Protein AF-A0A838I783-F1 (afdb_monomer_lite)

Foldseek 3Di:
DDFLCLVPFDQADDDDPVNVLQVQVVVQVLCCLQPVDGDPDDDPVSVVLVVVVVVVCVVVVDDSCVVAPPVFWAAFKKWKAQLPPRATFPGIDTDDDPVVSVVVVVPTDPRIDMDTFGIWGDDPNAIETEAEAADDDDDALVVDLRSLQVQLNCQQHVVDKHKYFYWYDAYVVGDDHIDGDPRNIDIDHNVSSNVSSNVVSVVVVLSVVQVVCVVVVHQGRGDDDPVLLVRSNVVVHPVNPDPPNVPPPD

pLDDT: mean 83.32, std 11.59, range [38.0, 96.5]

Radius of gyration: 19.68 Å; chains: 1; bounding box: 47×38×55 Å

Secondary structure (DSSP, 8-state):
---GGGGTS---SPPPHHHHHHHHHHHHHHHHHHHSPPPTT--HHHHHHHHHHHHHHHHTT--HHHHS-TTTEEEEEEEEEETTT-PEEEEEE-S--HHHHHHHHHTS-TTEEEEEEEEEEEETTEEEEEEEE-S---S-GGG-HHHHHHHHHHHHHHTS-EEEEEEEPPPSSP-S--B--TTSEEEE-HHHHHHHHHHHHHHHHHHHHHHHHHHTTPPP----SGGGGG-TTGGG-TT-TT--------

Sequence (250 aa):
MACPAAGHLPRLAKVSERAQDAAAWGTMMHAWSETGELPKGLSKRTMEAFLKRMTALEKAGLTREMLWPPADGEHEVVVALGLVDGQPDLGELVGGTLEERDAWKALQPATSVVGTIDYRGWLFDLRWIDDLKTGRDDSPPLDRPQMKFYASYHALKENAPVRTSITHWPRSPADGLPQRTRGLWGTWTAIEALEFLHEMEKARRRLVRSRERSAEGHEPDARPGEHCTYCPSQMRCPEIVGGQAYDVSE

Structure (mmCIF, N/CA/C/O backbone):
data_AF-A0A838I783-F1
#
_entry.id   AF-A0A838I783-F1
#
loop_
_atom_site.group_PDB
_atom_site.id
_atom_site.type_symbol
_atom_site.label_atom_id
_atom_site.label_alt_id
_atom_site.label_comp_id
_atom_site.label_asym_id
_atom_site.label_entity_id
_atom_site.label_seq_id
_atom_site.pdbx_PDB_ins_code
_atom_site.Cartn_x
_atom_site.Cartn_y
_atom_site.Cartn_z
_atom_site.occupancy
_atom_site.B_iso_or_equiv
_atom_site.auth_seq_id
_atom_site.auth_comp_id
_atom_site.auth_asym_id
_atom_site.auth_atom_id
_atom_site.pdbx_PDB_model_num
ATOM 1 N N . MET A 1 1 ? -3.077 -7.611 13.905 1.00 59.06 1 MET A N 1
ATOM 2 C CA . MET A 1 1 ? -4.297 -6.767 13.803 1.00 59.06 1 MET A CA 1
ATOM 3 C C . MET A 1 1 ? -4.029 -5.442 14.514 1.00 59.06 1 MET A C 1
ATOM 5 O O . MET A 1 1 ? -3.439 -5.479 15.585 1.00 59.06 1 MET A O 1
ATOM 9 N N . ALA A 1 2 ? -4.385 -4.298 13.919 1.00 70.44 2 ALA A N 1
ATOM 10 C CA . ALA A 1 2 ? -4.109 -2.976 14.498 1.00 70.44 2 ALA A CA 1
ATOM 11 C C . ALA A 1 2 ? -4.951 -2.702 15.762 1.00 70.44 2 ALA A C 1
ATOM 13 O O . ALA A 1 2 ? -6.111 -3.110 15.832 1.00 70.44 2 ALA A O 1
ATOM 14 N N . CYS A 1 3 ? -4.379 -2.005 16.749 1.00 84.38 3 CYS A N 1
ATOM 15 C CA . CYS A 1 3 ? -5.079 -1.584 17.966 1.00 84.38 3 CYS A CA 1
ATOM 16 C C . CYS A 1 3 ? -6.125 -0.485 17.670 1.00 84.38 3 CYS A C 1
ATOM 18 O O . CYS A 1 3 ? -5.762 0.548 17.098 1.00 84.38 3 CYS A O 1
ATOM 20 N N . PRO A 1 4 ? -7.404 -0.652 18.076 1.00 85.44 4 PRO A N 1
ATOM 21 C CA . PRO A 1 4 ? -8.455 0.350 17.860 1.00 85.44 4 PRO A CA 1
ATOM 22 C C . PRO A 1 4 ? -8.138 1.730 18.459 1.00 85.44 4 PRO A C 1
ATOM 24 O O . PRO A 1 4 ? -8.442 2.757 17.843 1.00 85.44 4 PRO A O 1
ATOM 27 N N . ALA A 1 5 ? -7.476 1.769 19.623 1.00 86.31 5 ALA A N 1
ATOM 28 C CA . ALA A 1 5 ? -7.073 3.013 20.281 1.00 86.31 5 ALA A CA 1
ATOM 29 C C . ALA A 1 5 ? -6.138 3.888 19.427 1.00 86.31 5 ALA A C 1
ATOM 31 O O . ALA A 1 5 ? -6.257 5.115 19.425 1.00 86.31 5 ALA A O 1
ATOM 32 N N . ALA A 1 6 ? -5.264 3.280 18.618 1.00 82.25 6 ALA A N 1
ATOM 33 C CA . ALA A 1 6 ? -4.319 4.014 17.770 1.00 82.25 6 ALA A CA 1
ATOM 34 C C . ALA A 1 6 ? -5.008 4.902 16.712 1.00 82.25 6 ALA A C 1
ATOM 36 O O . ALA A 1 6 ? -4.409 5.847 16.197 1.00 82.25 6 ALA A O 1
ATOM 37 N N . GLY A 1 7 ? -6.273 4.620 16.382 1.00 80.31 7 GLY A N 1
ATOM 38 C CA . GLY A 1 7 ? -7.040 5.382 15.398 1.00 80.31 7 GLY A CA 1
ATOM 39 C C . GLY A 1 7 ? -7.701 6.660 15.924 1.00 80.31 7 GLY A C 1
ATOM 40 O O . GLY A 1 7 ? -8.367 7.333 15.135 1.00 80.31 7 GLY A O 1
ATOM 41 N N . HIS A 1 8 ? -7.584 6.976 17.217 1.00 83.12 8 HIS A N 1
ATOM 42 C CA . HIS A 1 8 ? -8.165 8.193 17.808 1.00 83.12 8 HIS A CA 1
ATOM 43 C C . HIS A 1 8 ? -7.365 8.792 18.971 1.00 83.12 8 HIS A C 1
ATOM 45 O O . HIS A 1 8 ? -7.589 9.949 19.319 1.00 83.12 8 HIS A O 1
ATOM 51 N N . LEU A 1 9 ? -6.408 8.061 19.549 1.00 86.25 9 LEU A N 1
ATOM 52 C CA . LEU A 1 9 ? -5.490 8.643 20.523 1.00 86.25 9 LEU A CA 1
ATOM 53 C C . LEU A 1 9 ? -4.569 9.693 19.872 1.00 86.25 9 LEU A C 1
ATOM 55 O O . LEU A 1 9 ? -4.038 9.441 18.782 1.00 86.25 9 LEU A O 1
ATOM 59 N N . PRO A 1 10 ? -4.288 10.822 20.553 1.00 85.94 10 PRO A N 1
ATOM 60 C CA . PRO A 1 10 ? -3.357 11.832 20.062 1.00 85.94 10 PRO A CA 1
ATOM 61 C C . PRO A 1 10 ? -1.989 11.243 19.704 1.00 85.94 10 PRO A C 1
ATOM 63 O O . PRO A 1 10 ? -1.394 10.493 20.480 1.00 85.94 10 PRO A O 1
ATOM 66 N N . ARG A 1 11 ? -1.477 11.620 18.531 1.00 86.50 11 ARG A N 1
ATOM 67 C CA . ARG A 1 11 ? -0.151 11.230 18.039 1.00 86.50 11 ARG A CA 1
ATOM 68 C C . ARG A 1 11 ? 0.871 12.249 18.524 1.00 86.50 11 ARG A C 1
ATOM 70 O O . ARG A 1 11 ? 0.945 13.345 17.978 1.00 86.50 11 ARG A O 1
ATOM 77 N N . LEU A 1 12 ? 1.606 11.912 19.579 1.00 81.88 12 LEU A N 1
ATOM 78 C CA . LEU A 1 12 ? 2.527 12.846 20.238 1.00 81.88 12 LEU A CA 1
ATOM 79 C C . LEU A 1 12 ? 4.001 12.517 19.986 1.00 81.88 12 LEU A C 1
ATOM 81 O O . LEU A 1 12 ? 4.856 13.375 20.204 1.00 81.88 12 LEU A O 1
ATOM 85 N N . ALA A 1 13 ? 4.319 11.296 19.546 1.00 79.81 13 ALA A N 1
ATOM 86 C CA . ALA A 1 13 ? 5.691 10.928 19.222 1.00 79.81 13 ALA A CA 1
ATOM 87 C C . ALA A 1 13 ? 6.199 11.752 18.030 1.00 79.81 13 ALA A C 1
ATOM 89 O O . ALA A 1 13 ? 5.548 11.822 16.985 1.00 79.81 13 ALA A O 1
ATOM 90 N N . LYS A 1 14 ? 7.376 12.369 18.184 1.00 79.88 14 LYS A N 1
ATOM 91 C CA . LYS A 1 14 ? 8.066 13.008 17.062 1.00 79.88 14 LYS A CA 1
ATOM 92 C C . LYS A 1 14 ? 8.575 11.929 16.112 1.00 79.88 14 LYS A C 1
ATOM 94 O O . LYS A 1 14 ? 9.145 10.933 16.548 1.00 79.88 14 LYS A O 1
ATOM 99 N N . VAL A 1 15 ? 8.399 12.156 14.816 1.00 79.50 15 VAL A N 1
ATOM 100 C CA . VAL A 1 15 ? 9.004 11.317 13.778 1.00 79.50 15 VAL A CA 1
ATOM 101 C C . VAL A 1 15 ? 10.516 11.554 13.798 1.00 79.50 15 VAL A C 1
ATOM 103 O O . VAL A 1 15 ? 10.949 12.707 13.796 1.00 79.50 15 VAL A O 1
ATOM 106 N N . SER A 1 16 ? 11.315 10.485 13.851 1.00 81.69 16 SER A N 1
ATOM 107 C CA . SER A 1 16 ? 12.778 10.590 13.812 1.00 81.69 16 SER A CA 1
ATOM 108 C C . SER A 1 16 ? 13.267 11.065 12.439 1.00 81.69 16 SER A C 1
ATOM 110 O O . SER A 1 16 ? 12.610 10.824 11.426 1.00 81.69 16 SER A O 1
ATOM 112 N N . GLU A 1 17 ? 14.444 11.695 12.384 1.00 79.56 17 GLU A N 1
ATOM 113 C CA . GLU A 1 17 ? 15.079 12.115 11.120 1.00 79.56 17 GLU A CA 1
ATOM 114 C C . GLU A 1 17 ? 15.240 10.924 10.162 1.00 79.56 17 GLU A C 1
ATOM 116 O O . GLU A 1 17 ? 14.871 11.004 8.996 1.00 79.56 17 GLU A O 1
ATOM 121 N N . ARG A 1 18 ? 15.651 9.760 10.683 1.00 77.88 18 ARG A N 1
ATOM 122 C CA . ARG A 1 18 ? 15.741 8.513 9.910 1.00 77.88 18 ARG A CA 1
ATOM 123 C C . ARG A 1 18 ? 14.411 8.113 9.264 1.00 77.88 18 ARG A C 1
ATOM 125 O O . ARG A 1 18 ? 14.402 7.652 8.125 1.00 77.88 18 ARG A O 1
ATOM 132 N N . ALA A 1 19 ? 13.297 8.243 9.986 1.00 78.06 19 ALA A N 1
ATOM 133 C CA . ALA A 1 19 ? 11.977 7.919 9.452 1.00 78.06 19 ALA A CA 1
ATOM 134 C C . ALA A 1 19 ? 11.519 8.947 8.403 1.00 78.06 19 ALA A C 1
ATOM 136 O O . ALA A 1 19 ? 10.895 8.560 7.417 1.00 78.06 19 ALA A O 1
ATOM 137 N N . GLN A 1 20 ? 11.875 10.225 8.567 1.00 81.62 20 GLN A N 1
ATOM 138 C CA . GLN A 1 20 ? 11.643 11.259 7.552 1.00 81.62 20 GLN A CA 1
ATOM 139 C C . GLN A 1 20 ? 12.454 10.990 6.279 1.00 81.62 20 GLN A C 1
ATOM 141 O O . GLN A 1 20 ? 11.888 11.007 5.188 1.00 81.62 20 GLN A O 1
ATOM 146 N N . ASP A 1 21 ? 13.740 10.660 6.413 1.00 77.62 21 ASP A N 1
ATOM 147 C CA . ASP A 1 21 ? 14.617 10.301 5.294 1.00 77.62 21 ASP A CA 1
ATOM 148 C C . ASP A 1 21 ? 14.108 9.057 4.554 1.00 77.62 21 ASP A C 1
ATOM 150 O O . ASP A 1 21 ? 14.085 9.023 3.324 1.00 77.62 21 ASP A O 1
ATOM 154 N N . ALA A 1 22 ? 13.665 8.032 5.290 1.00 78.38 22 ALA A N 1
ATOM 155 C CA . ALA A 1 22 ? 13.092 6.823 4.707 1.00 78.38 22 ALA A CA 1
ATOM 156 C C . ALA A 1 22 ? 11.768 7.102 3.975 1.00 78.38 22 ALA A C 1
ATOM 158 O O . ALA A 1 22 ? 11.548 6.559 2.892 1.00 78.38 22 ALA A O 1
ATOM 159 N N . ALA A 1 23 ? 10.909 7.961 4.531 1.00 82.12 23 ALA A N 1
ATOM 160 C CA . ALA A 1 23 ? 9.669 8.375 3.882 1.00 82.12 23 ALA A CA 1
ATOM 161 C C . ALA A 1 23 ? 9.949 9.174 2.601 1.00 82.12 23 ALA A C 1
ATOM 163 O O . ALA A 1 23 ? 9.405 8.839 1.554 1.00 82.12 23 ALA A O 1
ATOM 164 N N . ALA A 1 24 ? 10.854 10.157 2.655 1.00 81.44 24 ALA A N 1
ATOM 165 C CA . ALA A 1 24 ? 11.277 10.924 1.485 1.00 81.44 24 ALA A CA 1
ATOM 166 C C . ALA A 1 24 ? 11.863 10.009 0.401 1.00 81.44 24 ALA A C 1
ATOM 168 O O . ALA A 1 24 ? 11.522 10.137 -0.773 1.00 81.44 24 ALA A O 1
ATOM 169 N N . TRP A 1 25 ? 12.688 9.040 0.802 1.00 81.75 25 TRP A N 1
ATOM 170 C CA . TRP A 1 25 ? 13.226 8.021 -0.092 1.00 81.75 25 TRP A CA 1
ATOM 171 C C . TRP A 1 25 ? 12.126 7.184 -0.759 1.00 81.75 25 TRP A C 1
ATOM 173 O O . TRP A 1 25 ? 12.158 6.991 -1.973 1.00 81.75 25 TRP A O 1
ATOM 183 N N . GLY A 1 26 ? 11.143 6.717 0.015 1.00 84.12 26 GLY A N 1
ATOM 184 C CA . GLY A 1 26 ? 9.957 6.037 -0.503 1.00 84.12 26 GLY A CA 1
ATOM 185 C C . GLY A 1 26 ? 9.234 6.883 -1.546 1.00 84.12 26 GLY A C 1
ATOM 186 O O . GLY A 1 26 ? 9.128 6.469 -2.695 1.00 84.12 26 GLY A O 1
ATOM 187 N N . THR A 1 27 ? 8.837 8.104 -1.187 1.00 85.19 27 THR A N 1
ATOM 188 C CA . THR A 1 27 ? 8.137 9.028 -2.091 1.00 85.19 27 THR A CA 1
ATOM 189 C C . THR A 1 27 ? 8.897 9.253 -3.397 1.00 85.19 27 THR A C 1
ATOM 191 O O . THR A 1 27 ? 8.300 9.220 -4.469 1.00 85.19 27 THR A O 1
ATOM 194 N N . MET A 1 28 ? 10.217 9.445 -3.330 1.00 86.56 28 MET A N 1
ATOM 195 C CA . MET A 1 28 ? 11.041 9.604 -4.528 1.00 86.56 28 MET A CA 1
ATOM 196 C C . MET A 1 28 ? 11.010 8.375 -5.425 1.00 86.56 28 MET A C 1
ATOM 198 O O . MET A 1 28 ? 10.935 8.516 -6.643 1.00 86.56 28 MET A O 1
ATOM 202 N N . MET A 1 29 ? 11.079 7.182 -4.834 1.00 86.00 29 MET A N 1
ATOM 203 C CA . MET A 1 29 ? 11.086 5.957 -5.615 1.00 86.00 29 MET A CA 1
ATOM 204 C C . MET A 1 29 ? 9.755 5.694 -6.307 1.00 86.00 29 MET A C 1
ATOM 206 O O . MET A 1 29 ? 9.769 5.286 -7.465 1.00 86.00 29 MET A O 1
ATOM 210 N N . HIS A 1 30 ? 8.630 5.957 -5.639 1.00 86.75 30 HIS A N 1
ATOM 211 C CA . HIS A 1 30 ? 7.313 5.854 -6.269 1.00 86.75 30 HIS A CA 1
ATOM 212 C C . HIS A 1 30 ? 7.185 6.860 -7.417 1.00 86.75 30 HIS A C 1
ATOM 214 O O . HIS A 1 30 ? 6.937 6.453 -8.547 1.00 86.75 30 HIS A O 1
ATOM 220 N N . ALA A 1 31 ? 7.491 8.140 -7.166 1.00 86.88 31 ALA A N 1
ATOM 221 C CA . ALA A 1 31 ? 7.396 9.191 -8.180 1.00 86.88 31 ALA A CA 1
ATOM 222 C C . ALA A 1 31 ? 8.260 8.901 -9.418 1.00 86.88 31 ALA A C 1
ATOM 224 O O . ALA A 1 31 ? 7.792 9.041 -10.548 1.00 86.88 31 ALA A O 1
ATOM 225 N N . TRP A 1 32 ? 9.503 8.451 -9.219 1.00 86.81 32 TRP A N 1
ATOM 226 C CA . TRP A 1 32 ? 10.384 8.093 -10.328 1.00 86.81 32 TRP A CA 1
ATOM 227 C C . TRP A 1 32 ? 9.916 6.831 -11.062 1.00 86.81 32 TRP A C 1
ATOM 229 O O . TRP A 1 32 ? 9.970 6.786 -12.289 1.00 86.81 32 TRP A O 1
ATOM 239 N N . SER A 1 33 ? 9.437 5.811 -10.343 1.00 84.75 33 SER A N 1
ATOM 240 C CA . SER A 1 33 ? 8.959 4.573 -10.977 1.00 84.75 33 SER A CA 1
ATOM 241 C C . SER A 1 33 ? 7.696 4.818 -11.809 1.00 84.75 33 SER A C 1
ATOM 243 O O . SER A 1 33 ? 7.543 4.228 -12.877 1.00 84.75 33 SER A O 1
ATOM 245 N N . GLU A 1 34 ? 6.829 5.722 -11.349 1.00 84.31 34 GLU A N 1
ATOM 246 C CA . GLU A 1 34 ? 5.613 6.162 -12.035 1.00 84.31 34 GLU A CA 1
ATOM 247 C C . GLU A 1 34 ? 5.936 7.043 -13.255 1.00 84.31 34 GLU A C 1
ATOM 249 O O . GLU A 1 34 ? 5.589 6.712 -14.389 1.00 84.31 34 GLU A O 1
ATOM 254 N N . THR A 1 35 ? 6.632 8.161 -13.036 1.00 83.94 35 THR A N 1
ATOM 255 C CA . THR A 1 35 ? 6.731 9.258 -14.020 1.00 83.94 35 THR A CA 1
ATOM 256 C C . THR A 1 35 ? 8.086 9.351 -14.720 1.00 83.94 35 THR A C 1
ATOM 258 O O . THR A 1 35 ? 8.206 9.997 -15.756 1.00 83.94 35 THR A O 1
ATOM 261 N N . GLY A 1 36 ? 9.128 8.734 -14.159 1.00 83.31 36 GLY A N 1
ATOM 262 C CA . GLY A 1 36 ? 10.522 8.971 -14.543 1.00 83.31 36 GLY A CA 1
ATOM 263 C C . GLY A 1 36 ? 11.095 10.296 -14.024 1.00 83.31 36 GLY A C 1
ATOM 264 O O . GLY A 1 36 ? 12.288 10.553 -14.198 1.00 83.31 36 GLY A O 1
ATOM 265 N N . GLU A 1 37 ? 10.287 11.125 -13.360 1.00 84.69 37 GLU A N 1
ATOM 266 C CA . GLU A 1 37 ? 10.686 12.430 -12.844 1.00 84.69 37 GLU A CA 1
ATOM 267 C C . GLU A 1 37 ? 11.012 12.387 -11.346 1.00 84.69 37 GLU A C 1
ATOM 269 O O . GLU A 1 37 ? 10.572 11.519 -10.590 1.00 84.69 37 GLU A O 1
ATOM 274 N N . LEU A 1 38 ? 11.808 13.361 -10.899 1.00 81.19 38 LEU A N 1
ATOM 275 C CA . LEU A 1 38 ? 12.096 13.558 -9.482 1.00 81.19 38 LEU A CA 1
ATOM 276 C C . LEU A 1 38 ? 11.051 14.481 -8.846 1.00 81.19 38 LEU A C 1
ATOM 278 O O . LEU A 1 38 ? 10.708 15.509 -9.439 1.00 81.19 38 LEU A O 1
ATOM 282 N N . PRO A 1 39 ? 10.632 14.213 -7.595 1.00 80.62 39 PRO A N 1
ATOM 283 C CA . PRO A 1 39 ? 9.858 15.174 -6.826 1.00 80.62 39 PRO A CA 1
ATOM 284 C C . PRO A 1 39 ? 10.582 16.520 -6.713 1.00 80.62 39 PRO A C 1
ATOM 286 O O . PRO A 1 39 ? 11.799 16.589 -6.515 1.00 80.62 39 PRO A O 1
ATOM 289 N N . LYS A 1 40 ? 9.823 17.612 -6.789 1.00 81.06 40 LYS A N 1
ATOM 290 C CA . LYS A 1 40 ? 10.347 18.966 -6.565 1.00 81.06 40 LYS A CA 1
ATOM 291 C C . LYS A 1 40 ? 10.596 19.208 -5.069 1.00 81.06 40 LYS A C 1
ATOM 293 O O . LYS A 1 40 ? 9.961 18.598 -4.216 1.00 81.06 40 LYS A O 1
ATOM 298 N N . GLY A 1 41 ? 11.496 20.143 -4.747 1.00 78.31 41 GLY A N 1
ATOM 299 C CA . GLY A 1 41 ? 11.689 20.634 -3.371 1.00 78.31 41 GLY A CA 1
ATOM 300 C C . GLY A 1 41 ? 12.537 19.746 -2.453 1.00 78.31 41 GLY A C 1
ATOM 301 O O . GLY A 1 41 ? 12.533 19.939 -1.240 1.00 78.31 41 GLY A O 1
ATOM 302 N N . LEU A 1 42 ? 13.276 18.785 -3.007 1.00 75.62 42 LEU A N 1
ATOM 303 C CA . LEU A 1 42 ? 14.142 17.898 -2.232 1.00 75.62 42 LEU A CA 1
ATOM 304 C C . LEU A 1 42 ? 15.426 18.595 -1.769 1.00 75.62 42 LEU A C 1
ATOM 306 O O . LEU A 1 42 ? 15.979 19.457 -2.455 1.00 75.62 42 LEU A O 1
ATOM 310 N N . SER A 1 43 ? 15.952 18.170 -0.618 1.00 81.06 43 SER A N 1
ATOM 311 C CA . SER A 1 43 ? 17.254 18.645 -0.152 1.00 81.06 43 SER A CA 1
ATOM 312 C C . SER A 1 43 ? 18.383 18.135 -1.056 1.00 81.06 43 SER A C 1
ATOM 314 O O . SER A 1 43 ? 18.333 17.016 -1.575 1.00 81.06 43 SER A O 1
ATOM 316 N N . LYS A 1 44 ? 19.449 18.934 -1.202 1.00 81.94 44 LYS A N 1
ATOM 317 C CA . LYS A 1 44 ? 20.621 18.590 -2.026 1.00 81.94 44 LYS A CA 1
ATOM 318 C C . LYS A 1 44 ? 21.205 17.215 -1.671 1.00 81.94 44 LYS A C 1
ATOM 320 O O . LYS A 1 44 ? 21.461 16.413 -2.562 1.00 81.94 44 LYS A O 1
ATOM 325 N N . ARG A 1 45 ? 21.338 16.920 -0.372 1.00 80.44 45 ARG A N 1
ATOM 326 C CA . ARG A 1 45 ? 21.846 15.635 0.141 1.00 80.44 45 ARG A CA 1
ATOM 327 C C . ARG A 1 45 ? 20.988 14.450 -0.312 1.00 80.44 45 ARG A C 1
ATOM 329 O O . ARG A 1 45 ? 21.526 13.427 -0.728 1.00 80.44 45 ARG A O 1
ATOM 336 N N . THR A 1 46 ? 19.664 14.588 -0.240 1.00 77.38 46 THR A N 1
ATOM 337 C CA . THR A 1 46 ? 18.722 13.533 -0.647 1.00 77.38 46 THR A CA 1
ATOM 338 C C . THR A 1 46 ? 18.808 13.286 -2.150 1.00 77.38 46 THR A C 1
ATOM 340 O O . THR A 1 46 ? 18.904 12.141 -2.591 1.00 77.38 46 THR A O 1
ATOM 343 N N . MET A 1 47 ? 18.863 14.365 -2.934 1.00 82.81 47 MET A N 1
ATOM 344 C CA . MET A 1 47 ? 18.987 14.298 -4.387 1.00 82.81 47 MET A CA 1
ATOM 345 C C . MET A 1 47 ? 20.297 13.625 -4.824 1.00 82.81 47 MET A C 1
ATOM 347 O O . MET A 1 47 ? 20.272 12.730 -5.664 1.00 82.81 47 MET A O 1
ATOM 351 N N . GLU A 1 48 ? 21.434 13.980 -4.219 1.00 83.69 48 GLU A N 1
ATOM 352 C CA . GLU A 1 48 ? 22.730 13.340 -4.496 1.00 83.69 48 GLU A CA 1
ATOM 353 C C . GLU A 1 48 ? 22.710 11.834 -4.190 1.00 83.69 48 GLU A C 1
ATOM 355 O O . GLU A 1 48 ? 23.185 11.022 -4.991 1.00 83.69 48 GLU A O 1
ATOM 360 N N . ALA A 1 49 ? 22.124 11.441 -3.053 1.00 79.62 49 ALA A N 1
ATOM 361 C CA . ALA A 1 49 ? 21.999 10.037 -2.671 1.00 79.62 49 ALA A CA 1
ATOM 362 C C . ALA A 1 49 ? 21.120 9.236 -3.645 1.00 79.62 49 ALA A C 1
ATOM 364 O O . ALA A 1 49 ? 21.413 8.063 -3.892 1.00 79.62 49 ALA A O 1
ATOM 365 N N . PHE A 1 50 ? 20.073 9.855 -4.197 1.00 81.69 50 PHE A N 1
ATOM 366 C CA . PHE A 1 50 ? 19.201 9.249 -5.200 1.00 81.69 50 PHE A CA 1
ATOM 367 C C . PHE A 1 50 ? 19.877 9.120 -6.562 1.00 81.69 50 PHE A C 1
ATOM 369 O O . PHE A 1 50 ? 19.924 8.020 -7.11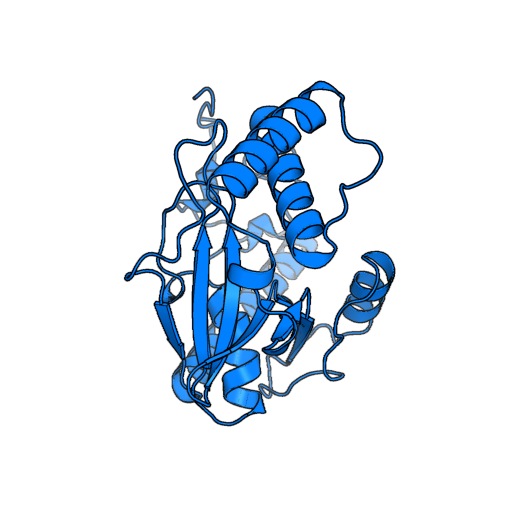0 1.00 81.69 50 PHE A O 1
ATOM 376 N N . LEU A 1 51 ? 20.475 10.198 -7.076 1.00 85.31 51 LEU A N 1
ATOM 377 C CA . LEU A 1 51 ? 21.153 10.194 -8.376 1.00 85.31 51 LEU A CA 1
ATOM 378 C C . LEU A 1 51 ? 22.256 9.137 -8.436 1.00 85.31 51 LEU A C 1
ATOM 380 O O . LEU A 1 51 ? 22.330 8.379 -9.398 1.00 85.31 51 LEU A O 1
ATOM 384 N N . LYS A 1 52 ? 23.051 9.001 -7.365 1.00 82.81 52 LYS A N 1
ATOM 385 C CA . LYS A 1 52 ? 24.073 7.948 -7.264 1.00 82.81 52 LYS A CA 1
ATOM 386 C C . LYS A 1 52 ? 23.494 6.541 -7.475 1.00 82.81 52 LYS A C 1
ATOM 388 O O . LYS A 1 52 ? 24.172 5.684 -8.039 1.00 82.81 52 LYS A O 1
ATOM 393 N N . ARG A 1 53 ? 22.270 6.287 -7.006 1.00 78.94 53 ARG A N 1
ATOM 394 C CA . ARG A 1 53 ? 21.601 4.980 -7.123 1.00 78.94 53 ARG A CA 1
ATOM 395 C C . ARG A 1 53 ? 21.018 4.783 -8.507 1.00 78.94 53 ARG A C 1
ATOM 397 O O . ARG A 1 53 ? 21.201 3.713 -9.072 1.00 78.94 53 ARG A O 1
ATOM 404 N N . MET A 1 54 ? 20.409 5.822 -9.069 1.00 82.38 54 MET A N 1
ATOM 405 C CA . MET A 1 54 ? 19.941 5.783 -10.450 1.00 82.38 54 MET A CA 1
ATOM 406 C C . MET A 1 54 ? 21.073 5.470 -11.419 1.00 82.38 54 MET A C 1
ATOM 408 O O . MET A 1 54 ? 20.955 4.529 -12.196 1.00 82.38 54 MET A O 1
ATOM 412 N N . THR A 1 55 ? 22.230 6.119 -11.262 1.00 83.81 55 THR A N 1
ATOM 413 C CA . THR A 1 55 ? 23.428 5.785 -12.043 1.00 83.81 55 THR A CA 1
ATOM 414 C C . THR A 1 55 ? 23.844 4.319 -11.887 1.00 83.81 55 THR A C 1
ATOM 416 O O . THR A 1 55 ? 24.345 3.715 -12.833 1.00 83.81 55 THR A O 1
ATOM 419 N N . ALA A 1 56 ? 23.687 3.719 -10.703 1.00 81.00 56 ALA A N 1
ATOM 420 C CA . ALA A 1 56 ? 24.041 2.315 -10.492 1.00 81.00 56 ALA A CA 1
ATOM 421 C C . ALA A 1 56 ? 23.086 1.358 -11.227 1.00 81.00 56 ALA A C 1
ATOM 423 O O . ALA A 1 56 ? 23.540 0.368 -11.795 1.00 81.00 56 ALA A O 1
ATOM 424 N N . LEU A 1 57 ? 21.791 1.674 -11.256 1.00 79.81 57 LEU A N 1
ATOM 425 C CA . LEU A 1 57 ? 20.778 0.894 -11.972 1.00 79.81 57 LEU A CA 1
ATOM 426 C C . LEU A 1 57 ? 20.927 1.027 -13.484 1.00 79.81 57 LEU A C 1
ATOM 428 O O . LEU A 1 57 ? 20.924 0.018 -14.182 1.00 79.81 57 LEU A O 1
ATOM 432 N N . GLU A 1 58 ? 21.167 2.246 -13.967 1.00 81.94 58 GLU A N 1
ATOM 433 C CA . GLU A 1 58 ? 21.483 2.519 -15.371 1.00 81.94 58 GLU A CA 1
ATOM 434 C C . GLU A 1 58 ? 22.720 1.734 -15.820 1.00 81.94 58 GLU A C 1
ATOM 436 O O . GLU A 1 58 ? 22.706 1.096 -16.870 1.00 81.94 58 GLU A O 1
ATOM 441 N N . LYS A 1 59 ? 23.781 1.698 -14.999 1.00 85.00 59 LYS A N 1
ATOM 442 C CA . LYS A 1 59 ? 24.978 0.880 -15.268 1.00 85.00 59 LYS A CA 1
ATOM 443 C C . LYS A 1 59 ? 24.690 -0.620 -15.299 1.00 85.00 59 LYS A C 1
ATOM 445 O O . LYS A 1 59 ? 25.387 -1.343 -16.004 1.00 85.00 59 LYS A O 1
ATOM 450 N N . ALA A 1 60 ? 23.698 -1.084 -14.544 1.00 82.56 60 ALA A N 1
ATOM 451 C CA . ALA A 1 60 ? 23.218 -2.463 -14.589 1.00 82.56 60 ALA A CA 1
ATOM 452 C C . ALA A 1 60 ? 22.231 -2.718 -15.747 1.00 82.56 60 ALA A C 1
ATOM 454 O O . ALA A 1 60 ? 21.777 -3.847 -15.915 1.00 82.56 60 ALA A O 1
ATOM 455 N N . GLY A 1 61 ? 21.898 -1.690 -16.535 1.00 82.81 61 GLY A N 1
ATOM 456 C CA . GLY A 1 61 ? 20.947 -1.768 -17.638 1.00 82.81 61 GLY A CA 1
ATOM 457 C C . GLY A 1 61 ? 19.489 -1.899 -17.199 1.00 82.81 61 GLY A C 1
ATOM 458 O O . GLY A 1 61 ? 18.667 -2.293 -18.016 1.00 82.81 61 GLY A O 1
ATOM 459 N N . LEU A 1 62 ? 19.161 -1.607 -15.935 1.00 80.38 62 LEU A N 1
ATOM 460 C CA . LEU A 1 62 ? 17.786 -1.660 -15.441 1.00 80.38 62 LEU A CA 1
ATOM 461 C C . LEU A 1 62 ? 17.059 -0.342 -15.693 1.00 80.38 62 LEU A C 1
ATOM 463 O O . LEU A 1 62 ? 17.531 0.721 -15.288 1.00 80.38 62 LEU A O 1
ATOM 467 N N . THR A 1 63 ? 15.869 -0.430 -16.284 1.00 82.12 63 THR A N 1
ATOM 468 C CA . THR A 1 63 ? 14.953 0.704 -16.453 1.00 82.12 63 THR A CA 1
ATOM 469 C C . THR A 1 63 ? 13.672 0.493 -15.648 1.00 82.12 63 THR A C 1
ATOM 471 O O . THR A 1 63 ? 13.366 -0.625 -15.222 1.00 82.12 63 THR A O 1
ATOM 474 N N . ARG A 1 64 ? 12.899 1.565 -15.432 1.00 82.88 64 ARG A N 1
ATOM 475 C CA . ARG A 1 64 ? 11.597 1.467 -14.748 1.00 82.88 64 ARG A CA 1
ATOM 476 C C . ARG A 1 64 ? 10.642 0.528 -15.493 1.00 82.88 64 ARG A C 1
ATOM 478 O O . ARG A 1 64 ? 9.950 -0.256 -14.858 1.00 82.88 64 ARG A O 1
ATOM 485 N N . GLU A 1 65 ? 10.681 0.534 -16.825 1.00 83.44 65 GLU A N 1
ATOM 486 C CA . GLU A 1 65 ? 9.818 -0.276 -17.688 1.00 83.44 65 GLU A CA 1
ATOM 487 C C . GLU A 1 65 ? 10.137 -1.770 -17.587 1.00 83.44 65 GLU A C 1
ATOM 489 O O . GLU A 1 65 ? 9.269 -2.601 -17.827 1.00 83.44 65 GLU A O 1
ATOM 494 N N . MET A 1 66 ? 11.366 -2.131 -17.202 1.00 80.81 66 MET A N 1
ATOM 495 C CA . MET A 1 66 ? 11.718 -3.527 -16.924 1.00 80.81 66 MET A CA 1
ATOM 496 C C . MET A 1 66 ? 11.103 -4.035 -15.618 1.00 80.81 66 MET A C 1
ATOM 498 O O . MET A 1 66 ? 10.914 -5.239 -15.450 1.00 80.81 66 MET A O 1
ATOM 502 N N . LEU A 1 67 ? 10.820 -3.134 -14.675 1.00 79.12 67 LEU A N 1
ATOM 503 C CA . LEU A 1 67 ? 10.154 -3.481 -13.426 1.00 79.12 67 LEU A CA 1
ATOM 504 C C . LEU A 1 67 ? 8.647 -3.459 -13.630 1.00 79.12 67 LEU A C 1
ATOM 506 O O . LEU A 1 67 ? 7.993 -4.472 -13.393 1.00 79.12 67 LEU A O 1
ATOM 510 N N . TRP A 1 68 ? 8.119 -2.340 -14.101 1.00 87.50 68 TRP A N 1
ATOM 511 C CA . TRP A 1 68 ? 6.705 -2.119 -14.355 1.00 87.50 68 TRP A CA 1
ATOM 512 C C . TRP A 1 68 ? 6.519 -1.715 -15.812 1.00 87.50 68 TRP A C 1
ATOM 514 O O . TRP A 1 68 ? 6.651 -0.535 -16.144 1.00 87.50 68 TRP A O 1
ATOM 524 N N . PRO A 1 69 ? 6.261 -2.688 -16.701 1.00 82.62 69 PRO A N 1
ATOM 525 C CA . PRO A 1 69 ? 6.069 -2.403 -18.111 1.00 82.62 69 PRO A CA 1
ATOM 526 C C . PRO A 1 69 ? 4.802 -1.558 -18.307 1.00 82.62 69 PRO A C 1
ATOM 528 O O . PRO A 1 69 ? 3.712 -2.005 -17.940 1.00 82.62 69 PRO A O 1
ATOM 531 N N . PRO A 1 70 ? 4.890 -0.365 -18.921 1.00 80.00 70 PRO A N 1
ATOM 532 C CA . PRO A 1 70 ? 3.707 0.463 -19.160 1.00 80.00 70 PRO A CA 1
ATOM 533 C C . PRO A 1 70 ? 2.707 -0.184 -20.126 1.00 80.00 70 PRO A C 1
ATOM 535 O O . PRO A 1 70 ? 1.526 0.130 -20.102 1.00 80.00 70 PRO A O 1
ATOM 538 N N . ALA A 1 71 ? 3.182 -1.083 -20.994 1.00 82.31 71 ALA A N 1
ATOM 539 C CA . ALA A 1 71 ? 2.330 -1.818 -21.926 1.00 82.31 71 ALA A CA 1
ATOM 540 C C . ALA A 1 71 ? 1.449 -2.868 -21.227 1.00 82.31 71 ALA A C 1
ATOM 542 O O . ALA A 1 71 ? 0.399 -3.223 -21.757 1.00 82.31 71 ALA A O 1
ATOM 543 N N . ASP A 1 72 ? 1.865 -3.335 -20.047 1.00 84.00 72 ASP A N 1
ATOM 544 C CA . ASP A 1 72 ? 1.238 -4.466 -19.361 1.00 84.00 72 ASP A CA 1
ATOM 545 C C . ASP A 1 72 ? 0.381 -4.032 -18.165 1.00 84.00 72 ASP A C 1
ATOM 547 O O . ASP A 1 72 ? -0.281 -4.876 -17.554 1.00 84.00 72 ASP A O 1
ATOM 551 N N . GLY A 1 73 ? 0.373 -2.738 -17.818 1.00 91.25 73 GLY A N 1
ATOM 552 C CA . GLY A 1 73 ? -0.301 -2.266 -16.617 1.00 91.25 73 GLY A CA 1
ATOM 553 C C . GLY A 1 73 ? -0.319 -0.758 -16.394 1.00 91.25 73 GLY A C 1
ATOM 554 O O . GLY A 1 73 ? 0.090 0.045 -17.225 1.00 91.25 73 GLY A O 1
ATOM 555 N N . GLU A 1 74 ? -0.830 -0.395 -15.228 1.00 93.56 74 GLU A N 1
ATOM 556 C CA . GLU A 1 74 ? -1.172 0.954 -14.806 1.00 93.56 74 GLU A CA 1
ATOM 557 C C . GLU A 1 74 ? -0.564 1.240 -13.433 1.00 93.56 74 GLU A C 1
ATOM 559 O O . GLU A 1 74 ? -0.477 0.350 -12.581 1.00 93.56 74 GLU A O 1
ATOM 564 N N . HIS A 1 75 ? -0.176 2.493 -13.210 1.00 92.12 75 HIS A N 1
ATOM 565 C CA . HIS A 1 75 ? 0.404 2.951 -11.951 1.00 92.12 75 HIS A CA 1
ATOM 566 C C . HIS A 1 75 ? -0.633 3.666 -11.081 1.00 92.12 75 HIS A C 1
ATOM 568 O O . HIS A 1 75 ? -1.570 4.280 -11.599 1.00 92.12 75 HIS A O 1
ATOM 574 N N . GLU A 1 76 ? -0.418 3.622 -9.764 1.00 91.56 76 GLU A N 1
ATOM 575 C CA . GLU A 1 76 ? -1.124 4.445 -8.772 1.00 91.56 76 GLU A CA 1
ATOM 576 C C . GLU A 1 76 ? -2.661 4.362 -8.884 1.00 91.56 76 GLU A C 1
ATOM 578 O O . GLU A 1 76 ? -3.378 5.366 -8.845 1.00 91.56 76 GLU A O 1
ATOM 583 N N . VAL A 1 77 ? -3.185 3.140 -9.018 1.00 95.25 77 VAL A N 1
ATOM 584 C CA . VAL A 1 77 ? -4.618 2.881 -9.197 1.00 95.25 77 VAL A CA 1
ATOM 585 C C . VAL A 1 77 ? -5.348 3.006 -7.863 1.00 95.25 77 VAL A C 1
ATOM 587 O O . VAL A 1 77 ? -5.129 2.227 -6.934 1.00 95.25 77 VAL A O 1
ATOM 590 N N . VAL A 1 78 ? -6.246 3.980 -7.754 1.00 96.44 78 VAL A N 1
ATOM 591 C CA . VAL A 1 78 ? -7.076 4.186 -6.567 1.00 96.44 78 VAL A CA 1
ATOM 592 C C . VAL A 1 78 ? -8.328 3.325 -6.652 1.00 96.44 78 VAL A C 1
ATOM 594 O O . VAL A 1 78 ? -9.052 3.350 -7.647 1.00 96.44 78 VAL A O 1
ATOM 597 N N . VAL A 1 79 ? -8.592 2.583 -5.580 1.00 96.50 79 VAL A N 1
ATOM 598 C CA . VAL A 1 79 ? -9.722 1.657 -5.476 1.00 96.50 79 VAL A CA 1
ATOM 599 C C . VAL A 1 79 ? -10.489 1.877 -4.176 1.00 96.50 79 VAL A C 1
ATOM 601 O O . VAL A 1 79 ? -9.912 2.286 -3.161 1.00 96.50 79 VAL A O 1
ATOM 604 N N . ALA A 1 80 ? -11.784 1.570 -4.199 1.00 95.94 80 ALA A N 1
ATOM 605 C CA . ALA A 1 80 ? -12.651 1.551 -3.028 1.00 95.94 80 ALA A CA 1
ATOM 606 C C . ALA A 1 80 ? -13.470 0.256 -2.994 1.00 95.94 80 ALA A C 1
ATOM 608 O O . ALA A 1 80 ? -14.033 -0.154 -4.007 1.00 95.94 80 ALA A O 1
ATOM 609 N N . LEU A 1 81 ? -13.521 -0.395 -1.832 1.00 94.19 81 LEU A N 1
ATOM 610 C CA . LEU A 1 81 ? -14.278 -1.630 -1.625 1.00 94.19 81 LEU A CA 1
ATOM 611 C C . LEU A 1 81 ? -15.281 -1.452 -0.486 1.00 94.19 81 LEU A C 1
ATOM 613 O O . LEU A 1 81 ? -14.882 -1.151 0.649 1.00 94.19 81 LEU A O 1
ATOM 617 N N . GLY A 1 82 ? -16.553 -1.705 -0.779 1.00 93.06 82 GLY A N 1
ATOM 618 C CA . GLY A 1 82 ? -17.635 -1.702 0.192 1.00 93.06 82 GLY A CA 1
ATOM 619 C C . GLY A 1 82 ? -17.499 -2.872 1.157 1.00 93.06 82 GLY A C 1
ATOM 620 O O . GLY A 1 82 ? -17.471 -4.034 0.758 1.00 93.06 82 GLY A O 1
ATOM 621 N N . LEU A 1 83 ? -17.417 -2.596 2.462 1.00 88.25 83 LEU A N 1
ATOM 622 C CA . LEU A 1 83 ? -17.215 -3.655 3.462 1.00 88.25 83 LEU A CA 1
ATOM 623 C C . LEU A 1 83 ? -18.458 -4.506 3.751 1.00 88.25 83 LEU A C 1
ATOM 625 O O . LEU A 1 83 ? -18.340 -5.515 4.440 1.00 88.25 83 LEU A O 1
ATOM 629 N N . VAL A 1 84 ? -19.642 -4.072 3.313 1.00 83.19 84 VAL A N 1
ATOM 630 C CA . VAL A 1 84 ? -20.918 -4.732 3.640 1.00 83.19 84 VAL A CA 1
ATOM 631 C C . VAL A 1 84 ? -21.324 -5.725 2.556 1.00 83.19 84 VAL A C 1
ATOM 633 O O . VAL A 1 84 ? -21.755 -6.831 2.863 1.00 83.19 84 VAL A O 1
ATOM 636 N N . ASP A 1 85 ? -21.190 -5.330 1.296 1.00 83.19 85 ASP A N 1
ATOM 637 C CA . ASP A 1 85 ? -21.627 -6.081 0.118 1.00 83.19 85 ASP A CA 1
ATOM 638 C C . ASP A 1 85 ? -20.459 -6.574 -0.752 1.00 83.19 85 ASP A C 1
ATOM 640 O O . ASP A 1 85 ? -20.673 -7.336 -1.697 1.00 83.19 85 ASP A O 1
ATOM 644 N N . GLY A 1 86 ? -19.226 -6.161 -0.433 1.00 81.00 86 GLY A N 1
ATOM 645 C CA . GLY A 1 86 ? -18.021 -6.531 -1.171 1.00 81.00 86 GLY A CA 1
ATOM 646 C C . GLY A 1 86 ? -17.969 -5.957 -2.579 1.00 81.00 86 GLY A C 1
ATOM 647 O O . GLY A 1 86 ? -17.192 -6.450 -3.396 1.00 81.00 86 GLY A O 1
ATOM 648 N N . GLN A 1 87 ? -18.803 -4.960 -2.883 1.00 87.00 87 GLN A N 1
ATOM 649 C CA . GLN A 1 87 ? -18.853 -4.361 -4.208 1.00 87.00 87 GLN A CA 1
ATOM 650 C C . GLN A 1 87 ? -17.825 -3.227 -4.329 1.00 87.00 87 GLN A C 1
ATOM 652 O O . GLN A 1 87 ? -17.580 -2.500 -3.363 1.00 87.00 87 GLN A O 1
ATOM 657 N N . PRO A 1 88 ? -17.198 -3.056 -5.505 1.00 80.38 88 PRO A N 1
ATOM 658 C CA . PRO A 1 88 ? -16.446 -1.848 -5.821 1.00 80.38 88 PRO A CA 1
ATOM 659 C C . PRO A 1 88 ? -17.322 -0.592 -5.696 1.00 80.38 88 PRO A C 1
ATOM 661 O O . PRO A 1 88 ? -18.330 -0.470 -6.393 1.00 80.38 88 PRO A O 1
ATOM 664 N N . ASP A 1 89 ? -16.911 0.362 -4.861 1.00 80.88 89 ASP A N 1
ATOM 665 C CA . ASP A 1 89 ? -17.599 1.648 -4.695 1.00 80.88 89 ASP A CA 1
ATOM 666 C C . ASP A 1 89 ? -17.060 2.682 -5.694 1.00 80.88 89 ASP A C 1
ATOM 668 O O . ASP A 1 89 ? -15.851 2.799 -5.879 1.00 80.88 89 ASP A O 1
ATOM 672 N N . LEU A 1 90 ? -17.956 3.414 -6.374 1.00 76.50 90 LEU A N 1
ATOM 673 C CA . LEU A 1 90 ? -17.668 4.466 -7.377 1.00 76.50 90 LEU A CA 1
ATOM 674 C C . LEU A 1 90 ? -16.649 4.109 -8.493 1.00 76.50 90 LEU A C 1
ATOM 676 O O . LEU A 1 90 ? -16.275 4.979 -9.280 1.00 76.50 90 LEU A O 1
ATOM 680 N N . GLY A 1 91 ? -16.241 2.842 -8.617 1.00 83.88 91 GLY A N 1
ATOM 681 C CA . GLY A 1 91 ? -15.290 2.361 -9.619 1.00 83.88 91 GLY A CA 1
ATOM 682 C C . GLY A 1 91 ? -13.828 2.431 -9.166 1.00 83.88 91 GLY A C 1
ATOM 683 O O . GLY A 1 91 ? -13.476 1.997 -8.071 1.00 83.88 91 GLY A O 1
ATOM 684 N N . GLU A 1 92 ? -12.956 2.893 -10.057 1.00 93.12 92 GLU A N 1
ATOM 685 C CA . GLU A 1 92 ? -11.518 3.068 -9.826 1.00 93.12 92 GLU A CA 1
ATOM 686 C C . GLU A 1 92 ? -11.031 4.338 -10.526 1.00 93.12 92 GLU A C 1
ATOM 688 O O . GLU A 1 92 ? -11.620 4.766 -11.522 1.00 93.12 92 GLU A O 1
ATOM 693 N N . LEU A 1 93 ? -9.954 4.928 -10.013 1.00 94.44 93 LEU A N 1
ATOM 694 C CA . LEU A 1 93 ? -9.254 6.044 -10.645 1.00 94.44 93 LEU A CA 1
ATOM 695 C C . LEU A 1 93 ? -7.837 5.593 -11.003 1.00 94.44 93 LEU A C 1
ATOM 697 O O . LEU A 1 93 ? -7.091 5.158 -10.130 1.00 94.44 93 LEU A O 1
ATOM 701 N N . VAL A 1 94 ? -7.473 5.700 -12.279 1.00 93.00 94 VAL A N 1
ATOM 702 C CA . VAL A 1 94 ? -6.141 5.345 -12.783 1.00 93.00 94 VAL A CA 1
ATOM 703 C C . VAL A 1 94 ? -5.323 6.620 -12.978 1.00 93.00 94 VAL A C 1
ATOM 705 O O . VAL A 1 94 ? -5.738 7.510 -13.721 1.00 93.00 94 VAL A O 1
ATOM 708 N N . GLY A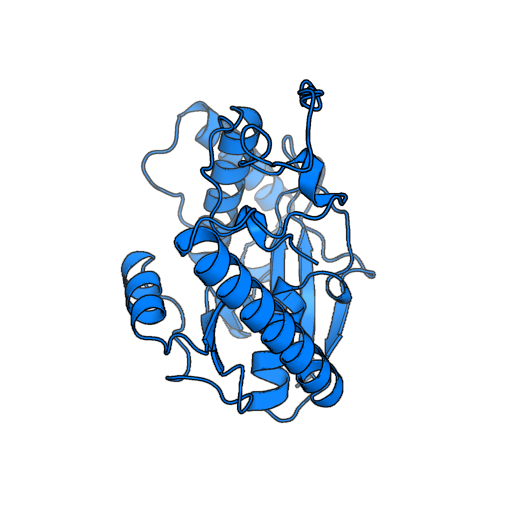 1 95 ? -4.162 6.699 -12.324 1.00 84.88 95 GLY A N 1
ATOM 709 C CA . GLY A 1 95 ? -3.302 7.881 -12.350 1.00 84.88 95 GLY A CA 1
ATOM 710 C C . GLY A 1 95 ? -3.916 9.102 -11.652 1.00 84.88 95 GLY A C 1
ATOM 711 O O . GLY A 1 95 ? -4.671 8.982 -10.684 1.00 84.88 95 GLY A O 1
ATOM 712 N N . GLY A 1 96 ? -3.569 10.289 -12.150 1.00 86.94 96 GLY A N 1
ATOM 713 C CA . GLY A 1 96 ? -3.995 11.576 -11.595 1.00 86.94 96 GLY A CA 1
ATOM 714 C C . GLY A 1 96 ? -3.033 12.143 -10.549 1.00 86.94 96 GLY A C 1
ATOM 715 O O . GLY A 1 96 ? -2.188 11.444 -9.976 1.00 86.94 96 GLY A O 1
ATOM 716 N N . THR A 1 97 ? -3.150 13.443 -10.291 1.00 87.62 97 THR A N 1
ATOM 717 C CA . THR A 1 97 ? -2.334 14.107 -9.268 1.00 87.62 97 THR A CA 1
ATOM 718 C C . THR A 1 97 ? -2.694 13.600 -7.871 1.00 87.62 97 THR A C 1
ATOM 720 O O . THR A 1 97 ? -3.726 12.958 -7.656 1.00 87.62 97 THR A O 1
ATOM 723 N N . LEU A 1 98 ? -1.836 13.868 -6.884 1.00 85.31 98 LEU A N 1
ATOM 724 C CA . LEU A 1 98 ? -2.125 13.505 -5.495 1.00 85.31 98 LEU A CA 1
ATOM 725 C C . LEU A 1 98 ? -3.447 14.132 -5.019 1.00 85.31 98 LEU A C 1
ATOM 727 O O . LEU A 1 98 ? -4.255 13.463 -4.381 1.00 85.31 98 LEU A O 1
ATOM 731 N N . GLU A 1 99 ? -3.694 15.388 -5.392 1.00 89.94 99 GLU A N 1
ATOM 732 C CA . GLU A 1 99 ? -4.906 16.128 -5.045 1.00 89.94 99 GLU A CA 1
ATOM 733 C C . GLU A 1 99 ? -6.161 15.501 -5.661 1.00 89.94 99 GLU A C 1
ATOM 735 O O . GLU A 1 99 ? -7.181 15.379 -4.984 1.00 89.94 99 GLU A O 1
ATOM 740 N N . GLU A 1 100 ? -6.095 15.071 -6.924 1.00 93.25 100 GLU A N 1
ATOM 741 C CA . GLU A 1 100 ? -7.207 14.392 -7.601 1.00 93.25 100 GLU A CA 1
ATOM 742 C C . GLU A 1 100 ? -7.531 13.055 -6.930 1.00 93.25 100 GLU A C 1
ATOM 744 O O . GLU A 1 100 ? -8.696 12.743 -6.667 1.00 93.25 100 GLU A O 1
ATOM 749 N N . ARG A 1 101 ? -6.493 12.285 -6.586 1.00 93.31 101 ARG A N 1
ATOM 750 C CA . ARG A 1 101 ? -6.636 11.003 -5.891 1.00 93.31 101 ARG A CA 1
ATOM 751 C C . ARG A 1 101 ? -7.225 11.178 -4.494 1.00 93.31 101 ARG A C 1
ATOM 753 O O . ARG A 1 101 ? -8.095 10.402 -4.099 1.00 93.31 101 ARG A O 1
ATOM 760 N N . ASP A 1 102 ? -6.798 12.195 -3.755 1.00 93.00 102 ASP A N 1
ATOM 761 C CA . ASP A 1 102 ? -7.331 12.492 -2.424 1.00 93.00 102 ASP A CA 1
ATOM 762 C C . ASP A 1 102 ? -8.776 13.005 -2.482 1.00 93.00 102 ASP A C 1
ATOM 764 O O . ASP A 1 102 ? -9.610 12.584 -1.675 1.00 93.00 102 ASP A O 1
ATOM 768 N N . ALA A 1 103 ? -9.112 13.830 -3.478 1.00 95.00 103 ALA A N 1
ATOM 769 C CA . ALA A 1 103 ? -10.486 14.255 -3.726 1.00 95.00 103 ALA A CA 1
ATOM 770 C C . ALA A 1 103 ? -11.393 13.059 -4.058 1.00 95.00 103 ALA A C 1
ATOM 772 O O . ALA A 1 103 ? -12.474 12.934 -3.483 1.00 95.00 103 ALA A O 1
ATOM 773 N N . TRP A 1 104 ? -10.941 12.137 -4.914 1.00 95.69 104 TRP A N 1
ATOM 774 C CA . TRP A 1 104 ? -11.693 10.926 -5.251 1.00 95.69 104 TRP A CA 1
ATOM 775 C C . TRP A 1 104 ? -11.930 10.030 -4.027 1.00 95.69 104 TRP A C 1
ATOM 777 O O . TRP A 1 104 ? -13.043 9.539 -3.824 1.00 95.69 104 TRP A O 1
ATOM 787 N N . LYS A 1 105 ? -10.916 9.855 -3.166 1.00 94.69 105 LYS A N 1
ATOM 788 C CA . LYS A 1 105 ? -11.037 9.092 -1.908 1.00 94.69 105 LYS A CA 1
ATOM 789 C C . LYS A 1 105 ? -12.054 9.716 -0.951 1.00 94.69 105 LYS A C 1
ATOM 791 O O . LYS A 1 105 ? -12.764 8.986 -0.265 1.00 94.69 105 LYS A O 1
ATOM 796 N N . ALA A 1 106 ? -12.144 11.046 -0.910 1.00 94.00 106 ALA A N 1
ATOM 797 C CA . ALA A 1 106 ? -13.072 11.762 -0.036 1.00 94.00 106 ALA A CA 1
ATOM 798 C C . ALA A 1 106 ? -14.551 11.612 -0.444 1.00 94.00 106 ALA A C 1
ATOM 800 O O . ALA A 1 106 ? -15.430 11.832 0.388 1.00 94.00 106 ALA A O 1
ATOM 801 N N . LEU A 1 107 ? -14.833 11.227 -1.694 1.00 94.31 107 LEU A N 1
ATOM 802 C CA . LEU A 1 107 ? -16.195 10.985 -2.188 1.00 94.31 107 LEU A CA 1
ATOM 803 C C . LEU A 1 107 ? -16.745 9.603 -1.805 1.00 94.31 107 LEU A C 1
ATOM 805 O O . LEU A 1 107 ? -17.938 9.354 -1.977 1.00 94.31 107 LEU A O 1
ATOM 809 N N . GLN A 1 108 ? -15.895 8.702 -1.309 1.00 94.19 108 GLN A N 1
ATOM 810 C CA . GLN A 1 108 ? -16.285 7.321 -1.046 1.00 94.19 108 GLN A CA 1
ATOM 811 C C . GLN A 1 108 ? -17.180 7.212 0.198 1.00 94.19 108 GLN A C 1
ATOM 813 O O . GLN A 1 108 ? -16.969 7.935 1.180 1.00 94.19 108 GLN A O 1
ATOM 818 N N . PRO A 1 109 ? -18.161 6.289 0.213 1.00 91.50 109 PRO A N 1
ATOM 819 C CA . PRO A 1 109 ? -18.981 6.045 1.393 1.00 91.50 109 PRO A CA 1
ATOM 820 C C . PRO A 1 109 ? -18.133 5.721 2.631 1.00 91.50 109 PRO A C 1
ATOM 822 O O . PRO A 1 109 ? -17.122 5.024 2.546 1.00 91.50 109 PRO A O 1
ATOM 825 N N . ALA A 1 110 ? -18.587 6.131 3.818 1.00 87.56 110 ALA A N 1
ATOM 826 C CA . ALA A 1 110 ? -17.892 5.850 5.085 1.00 87.56 110 ALA A CA 1
ATOM 827 C C . ALA A 1 110 ? -17.818 4.346 5.444 1.00 87.56 110 ALA A C 1
ATOM 829 O O . ALA A 1 110 ? -17.131 3.947 6.389 1.00 87.56 110 ALA A O 1
ATOM 830 N N . THR A 1 111 ? -18.568 3.509 4.727 1.00 89.25 111 THR A N 1
ATOM 831 C CA . THR A 1 111 ? -18.557 2.044 4.824 1.00 89.25 111 THR A CA 1
ATOM 832 C C . THR A 1 111 ? -17.479 1.384 3.970 1.00 89.25 111 THR A C 1
ATOM 834 O O . THR A 1 111 ? -17.286 0.176 4.100 1.00 89.25 111 THR A O 1
ATOM 837 N N . SER A 1 112 ? -16.777 2.151 3.140 1.00 92.38 112 SER A N 1
ATOM 838 C CA . SER A 1 112 ? -15.775 1.654 2.196 1.00 92.38 112 SER A CA 1
ATOM 839 C C . SER A 1 112 ? -14.374 1.722 2.790 1.00 92.38 112 SER A C 1
ATOM 841 O O . SER A 1 112 ? -14.062 2.590 3.612 1.00 92.38 112 SER A O 1
ATOM 843 N N . VAL A 1 113 ? -13.502 0.827 2.339 1.00 91.75 113 VAL A N 1
ATOM 844 C CA . VAL A 1 113 ? -12.052 0.971 2.508 1.00 91.75 113 VAL A CA 1
ATOM 845 C C . VAL A 1 113 ? -11.474 1.451 1.192 1.00 91.75 113 VAL A C 1
ATOM 847 O O . VAL A 1 113 ? -11.790 0.902 0.140 1.00 91.75 113 VAL A O 1
ATOM 850 N N . VAL A 1 114 ? -10.628 2.475 1.265 1.00 94.94 114 VAL A N 1
ATOM 851 C CA . VAL A 1 114 ? -9.955 3.071 0.110 1.00 94.94 114 VAL A CA 1
ATOM 852 C C . VAL A 1 114 ? -8.461 2.798 0.172 1.00 94.94 114 VAL A C 1
ATOM 854 O O . VAL A 1 114 ? -7.871 2.768 1.255 1.00 94.94 114 VAL A O 1
ATOM 857 N N . GLY A 1 115 ? -7.830 2.649 -0.986 1.00 94.19 115 GLY A N 1
ATOM 858 C CA . GLY A 1 115 ? -6.380 2.534 -1.077 1.00 94.19 115 GLY A CA 1
ATOM 859 C C . GLY A 1 115 ? -5.863 2.827 -2.477 1.00 94.19 115 GLY A C 1
ATOM 860 O O . GLY A 1 115 ? -6.640 3.060 -3.399 1.00 94.19 115 GLY A O 1
ATOM 861 N N . THR A 1 116 ? -4.541 2.854 -2.612 1.00 95.50 116 THR A N 1
ATOM 862 C CA . THR A 1 116 ? -3.851 3.157 -3.869 1.00 95.50 116 THR A CA 1
ATOM 863 C C . THR A 1 116 ? -2.852 2.047 -4.155 1.00 95.50 116 THR A C 1
ATOM 865 O O . THR A 1 116 ? -1.955 1.798 -3.352 1.00 95.50 116 THR A O 1
ATOM 868 N N . ILE A 1 117 ? -3.072 1.338 -5.254 1.00 95.31 117 ILE A N 1
ATOM 869 C CA . ILE A 1 117 ? -2.225 0.259 -5.749 1.00 95.31 117 ILE A CA 1
ATOM 870 C C . ILE A 1 117 ? -1.058 0.886 -6.508 1.00 95.31 117 ILE A C 1
ATOM 872 O O . ILE A 1 117 ? -1.301 1.632 -7.453 1.00 95.31 117 ILE A O 1
ATOM 876 N N . ASP A 1 118 ? 0.181 0.555 -6.146 1.00 92.69 118 ASP A N 1
ATOM 877 C CA . ASP A 1 118 ? 1.355 1.134 -6.810 1.00 92.69 118 ASP A CA 1
ATOM 878 C C . ASP A 1 118 ? 1.428 0.735 -8.289 1.00 92.69 118 ASP A C 1
ATOM 880 O O . ASP A 1 118 ? 1.646 1.584 -9.155 1.00 92.69 118 ASP A O 1
ATOM 884 N N . TYR A 1 119 ? 1.201 -0.550 -8.583 1.00 94.00 119 TYR A N 1
ATOM 885 C CA . TYR A 1 119 ? 1.128 -1.056 -9.947 1.00 94.00 119 TYR A CA 1
ATOM 886 C C . TYR A 1 119 ? 0.130 -2.203 -10.099 1.00 94.00 119 TYR A C 1
ATOM 888 O O . TYR A 1 119 ? 0.059 -3.128 -9.283 1.00 94.00 119 TYR A O 1
ATOM 896 N N . ARG A 1 120 ? -0.621 -2.158 -11.198 1.00 95.06 120 ARG A N 1
ATOM 897 C CA . ARG A 1 120 ? -1.585 -3.176 -11.597 1.00 95.06 120 ARG A CA 1
ATOM 898 C C . ARG A 1 120 ? -1.375 -3.550 -13.054 1.00 95.06 120 ARG A C 1
ATOM 900 O O . ARG A 1 120 ? -1.575 -2.716 -13.923 1.00 95.06 120 ARG A O 1
ATOM 907 N N . GLY A 1 121 ? -1.102 -4.815 -13.336 1.00 94.88 121 GLY A N 1
ATOM 908 C CA . GLY A 1 121 ? -0.956 -5.313 -14.699 1.00 94.88 121 GLY A CA 1
ATOM 909 C C . GLY A 1 121 ? -1.607 -6.667 -14.934 1.00 94.88 121 GLY A C 1
ATOM 910 O O . GLY A 1 121 ? -2.536 -7.068 -14.222 1.00 94.88 121 GLY A O 1
ATOM 911 N N . TRP A 1 122 ? -1.107 -7.368 -15.944 1.00 92.88 122 TRP A N 1
ATOM 912 C CA . TRP A 1 122 ? -1.483 -8.739 -16.277 1.00 92.88 122 TRP A CA 1
ATOM 913 C C . TRP A 1 122 ? -0.259 -9.652 -16.262 1.00 92.88 122 TRP A C 1
ATOM 915 O O . TRP A 1 122 ? 0.811 -9.286 -16.740 1.00 92.88 122 TRP A O 1
ATOM 925 N N . LEU A 1 123 ? -0.416 -10.861 -15.723 1.00 88.94 123 LEU A N 1
ATOM 926 C CA . LEU A 1 123 ? 0.622 -11.887 -15.713 1.00 88.94 123 LEU A CA 1
ATOM 927 C C . LEU A 1 123 ? -0.006 -13.259 -15.966 1.00 88.94 123 LEU A C 1
ATOM 929 O O . LEU A 1 123 ? -0.736 -13.770 -15.117 1.00 88.94 123 LEU A O 1
ATOM 933 N N . PHE A 1 124 ? 0.304 -13.865 -17.118 1.00 88.25 124 PHE A N 1
ATOM 934 C CA . PHE A 1 124 ? -0.259 -15.154 -17.552 1.00 88.25 124 PHE A CA 1
ATOM 935 C C . PHE A 1 124 ? -1.795 -15.194 -17.439 1.00 88.25 124 PHE A C 1
ATOM 937 O O . PHE A 1 124 ? -2.347 -16.070 -16.776 1.00 88.25 124 PHE A O 1
ATOM 944 N N . ASP A 1 125 ? -2.461 -14.195 -18.026 1.00 89.75 125 ASP A N 1
ATOM 945 C CA . ASP A 1 125 ? -3.926 -14.023 -18.043 1.00 89.75 125 ASP A CA 1
ATOM 946 C C . ASP A 1 125 ? -4.586 -13.787 -16.675 1.00 89.75 125 ASP A C 1
ATOM 948 O O . ASP A 1 125 ? -5.809 -13.719 -16.569 1.00 89.75 125 ASP A O 1
ATOM 952 N N . LEU A 1 126 ? -3.792 -13.619 -15.617 1.00 92.25 126 LEU A N 1
ATOM 953 C CA . LEU A 1 126 ? -4.279 -13.244 -14.298 1.00 92.25 126 LEU A CA 1
ATOM 954 C C . LEU A 1 126 ? -3.968 -11.782 -14.024 1.00 92.25 126 LEU A C 1
ATOM 956 O O . LEU A 1 126 ? -2.893 -11.279 -14.368 1.00 92.25 126 LEU A O 1
ATOM 960 N N . ARG A 1 127 ? -4.889 -11.117 -13.329 1.00 94.88 127 ARG A N 1
ATOM 961 C CA . ARG A 1 127 ? -4.629 -9.800 -12.763 1.00 94.88 127 ARG A CA 1
ATOM 962 C C . ARG A 1 127 ? -3.403 -9.877 -11.865 1.00 94.88 127 ARG A C 1
ATOM 964 O O . ARG A 1 127 ? -3.332 -10.742 -10.994 1.00 94.88 127 ARG A O 1
ATOM 971 N N . TRP A 1 128 ? -2.457 -8.970 -12.059 1.00 94.56 128 TRP A N 1
ATOM 972 C CA . TRP A 1 128 ? -1.256 -8.867 -11.245 1.00 94.56 128 TRP A CA 1
ATOM 973 C C . TRP A 1 128 ? -1.227 -7.530 -10.512 1.00 94.56 128 TRP A C 1
ATOM 975 O O . TRP A 1 128 ? -1.419 -6.482 -11.117 1.00 94.56 128 TRP A O 1
ATOM 985 N N . ILE A 1 129 ? -1.002 -7.576 -9.204 1.00 94.50 129 ILE A N 1
ATOM 986 C CA . ILE A 1 129 ? -0.845 -6.413 -8.334 1.00 94.50 129 ILE A CA 1
ATOM 987 C C . ILE A 1 129 ? 0.563 -6.463 -7.754 1.00 94.50 129 ILE A C 1
ATOM 989 O O . ILE A 1 129 ? 0.938 -7.466 -7.143 1.00 94.50 129 ILE A O 1
ATOM 993 N N . ASP A 1 130 ? 1.330 -5.396 -7.920 1.00 92.88 130 ASP A N 1
ATOM 994 C CA . ASP A 1 130 ? 2.679 -5.286 -7.374 1.00 92.88 130 ASP A CA 1
ATOM 995 C C . ASP A 1 130 ? 2.780 -4.069 -6.460 1.00 92.88 130 ASP A C 1
ATOM 997 O O . ASP A 1 130 ? 2.249 -3.000 -6.757 1.00 92.88 130 ASP A O 1
ATOM 1001 N N . ASP A 1 131 ? 3.460 -4.256 -5.338 1.00 91.88 131 ASP A N 1
ATOM 1002 C CA . ASP A 1 131 ? 3.639 -3.242 -4.303 1.00 91.88 131 ASP A CA 1
ATOM 1003 C C . ASP A 1 131 ? 5.125 -2.937 -4.143 1.00 91.88 131 ASP A C 1
ATOM 1005 O O . ASP A 1 131 ? 5.954 -3.837 -3.982 1.00 91.88 131 ASP A O 1
ATOM 1009 N N . LEU A 1 132 ? 5.477 -1.659 -4.232 1.00 89.44 132 LEU A N 1
ATOM 1010 C CA . LEU A 1 132 ? 6.846 -1.189 -4.133 1.00 89.44 132 LEU A CA 1
ATOM 1011 C C . LEU A 1 132 ? 7.182 -0.889 -2.681 1.00 89.44 132 LEU A C 1
ATOM 1013 O O . LEU A 1 132 ? 6.476 -0.185 -1.957 1.00 89.44 132 LEU A O 1
ATOM 1017 N N . LYS A 1 133 ? 8.312 -1.431 -2.234 1.00 87.25 133 LYS A N 1
ATOM 1018 C CA . LYS A 1 133 ? 8.767 -1.269 -0.857 1.00 87.25 133 LYS A CA 1
ATOM 1019 C C . LYS A 1 133 ? 10.239 -0.925 -0.815 1.00 87.25 133 LYS A C 1
ATOM 1021 O O . LYS A 1 133 ? 11.073 -1.624 -1.367 1.00 87.25 133 LYS A O 1
ATOM 1026 N N . THR A 1 134 ? 10.574 0.151 -0.113 1.00 81.75 134 THR A N 1
ATOM 1027 C CA . THR A 1 134 ? 11.952 0.658 -0.001 1.00 81.75 134 THR A CA 1
ATOM 1028 C C . THR A 1 134 ? 12.617 0.346 1.348 1.00 81.75 134 THR A C 1
ATOM 1030 O O . THR A 1 134 ? 13.774 0.706 1.577 1.00 81.75 134 THR A O 1
ATOM 1033 N N . GLY A 1 135 ? 11.880 -0.304 2.257 1.00 73.62 135 GLY A N 1
ATOM 1034 C CA . GLY A 1 135 ? 12.298 -0.648 3.619 1.00 73.62 135 GLY A CA 1
ATOM 1035 C C . GLY A 1 135 ? 12.931 -2.039 3.769 1.00 73.62 135 GLY A C 1
ATOM 1036 O O . GLY A 1 135 ? 13.278 -2.704 2.792 1.00 73.62 135 GLY A O 1
ATOM 1037 N N . ARG A 1 136 ? 13.103 -2.485 5.026 1.00 68.38 136 ARG A N 1
ATOM 1038 C CA . ARG A 1 136 ? 13.543 -3.858 5.334 1.00 68.38 136 ARG A CA 1
ATOM 1039 C C . ARG A 1 136 ? 12.449 -4.860 4.939 1.00 68.38 136 ARG A C 1
ATOM 1041 O O . ARG A 1 136 ? 11.274 -4.548 5.062 1.00 68.38 136 ARG A O 1
ATOM 1048 N N . ASP A 1 137 ? 12.865 -6.023 4.445 1.00 63.16 137 ASP A N 1
ATOM 1049 C CA . ASP A 1 137 ? 11.992 -7.167 4.176 1.00 63.16 137 ASP A CA 1
ATOM 1050 C C . ASP A 1 137 ? 11.694 -7.892 5.492 1.00 63.16 137 ASP A C 1
ATOM 1052 O O . ASP A 1 137 ? 12.627 -8.313 6.182 1.00 63.16 137 ASP A O 1
ATOM 1056 N N . ASP A 1 138 ? 10.424 -7.965 5.874 1.00 60.06 138 ASP A N 1
ATOM 1057 C CA . ASP A 1 138 ? 9.986 -8.580 7.124 1.00 60.06 138 ASP A CA 1
ATOM 1058 C C . ASP A 1 138 ? 8.726 -9.451 6.995 1.00 60.06 138 ASP A C 1
ATOM 1060 O O . ASP A 1 138 ? 8.378 -10.131 7.959 1.00 60.06 138 ASP A O 1
ATOM 1064 N N . SER A 1 139 ? 8.045 -9.511 5.839 1.00 63.56 139 SER A N 1
ATOM 1065 C CA . SER A 1 139 ? 6.855 -10.374 5.677 1.00 63.56 139 SER A CA 1
ATOM 1066 C C . SER A 1 139 ? 6.453 -10.644 4.215 1.00 63.56 139 SER A C 1
ATOM 1068 O O . SER A 1 139 ? 6.446 -9.694 3.418 1.00 63.56 139 SER A O 1
ATOM 1070 N N . PRO A 1 140 ? 6.011 -11.878 3.878 1.00 65.69 140 PRO A N 1
ATOM 1071 C CA . PRO A 1 140 ? 5.363 -12.216 2.605 1.00 65.69 140 PRO A CA 1
ATOM 1072 C C . PRO A 1 140 ? 4.134 -11.339 2.278 1.00 65.69 140 PRO A C 1
ATOM 1074 O O . PRO A 1 140 ? 3.446 -10.888 3.195 1.00 65.69 140 PRO A O 1
ATOM 1077 N N . PRO A 1 141 ? 3.774 -11.133 0.991 1.00 64.56 141 PRO A N 1
ATOM 1078 C CA . PRO A 1 141 ? 2.614 -10.329 0.594 1.00 64.56 141 PRO A CA 1
ATOM 1079 C C . PRO A 1 141 ? 1.303 -10.855 1.164 1.00 64.56 141 PRO A C 1
ATOM 1081 O O . PRO A 1 141 ? 0.431 -10.067 1.519 1.00 64.56 141 PRO A O 1
ATOM 1084 N N . LEU A 1 142 ? 1.182 -12.181 1.287 1.00 69.31 142 LEU A N 1
ATOM 1085 C CA . LEU A 1 142 ? 0.001 -12.829 1.852 1.00 69.31 142 LEU A CA 1
ATOM 1086 C C . LEU A 1 142 ? -0.238 -12.455 3.315 1.00 69.31 142 LEU A C 1
ATOM 1088 O O . LEU A 1 142 ? -1.361 -12.587 3.777 1.00 69.31 142 LEU A O 1
ATOM 1092 N N . ASP A 1 143 ? 0.761 -11.939 4.028 1.00 77.44 143 ASP A N 1
ATOM 1093 C CA . ASP A 1 143 ? 0.617 -11.534 5.425 1.00 77.44 143 ASP A CA 1
ATOM 1094 C C . ASP A 1 143 ? 0.342 -10.032 5.576 1.00 77.44 143 ASP A C 1
ATOM 1096 O O . ASP A 1 143 ? -0.036 -9.574 6.656 1.00 77.44 143 ASP A O 1
ATOM 1100 N N . ARG A 1 144 ? 0.454 -9.249 4.491 1.00 83.62 144 ARG A N 1
ATOM 1101 C CA . ARG A 1 144 ? 0.305 -7.787 4.520 1.00 83.62 144 ARG A CA 1
ATOM 1102 C C . ARG A 1 144 ? -1.142 -7.371 4.246 1.00 83.62 144 ARG A C 1
ATOM 1104 O O . ARG A 1 144 ? -1.590 -7.497 3.107 1.00 83.62 144 ARG A O 1
ATOM 1111 N N . PRO A 1 145 ? -1.870 -6.782 5.221 1.00 87.94 145 PRO A N 1
ATOM 1112 C CA . PRO A 1 145 ? -3.279 -6.408 5.050 1.00 87.94 145 PRO A CA 1
ATOM 1113 C C . PRO A 1 145 ? -3.553 -5.500 3.844 1.00 87.94 145 PRO A C 1
ATOM 1115 O O . PRO A 1 145 ? -4.610 -5.603 3.233 1.00 87.94 145 PRO A O 1
ATOM 1118 N N . GLN A 1 146 ? -2.595 -4.641 3.486 1.00 89.31 146 GLN A N 1
ATOM 1119 C CA . GLN A 1 146 ? -2.670 -3.784 2.302 1.00 89.31 146 GLN A CA 1
ATOM 1120 C C . GLN A 1 146 ? -2.776 -4.609 1.007 1.00 89.31 146 GLN A C 1
ATOM 1122 O O . GLN A 1 146 ? -3.678 -4.381 0.206 1.00 89.31 146 GLN A O 1
ATOM 1127 N N . MET A 1 147 ? -1.917 -5.620 0.839 1.00 90.81 147 MET A N 1
ATOM 1128 C CA . MET A 1 147 ? -1.953 -6.507 -0.327 1.00 90.81 147 MET A CA 1
ATOM 1129 C C . MET A 1 147 ? -3.206 -7.372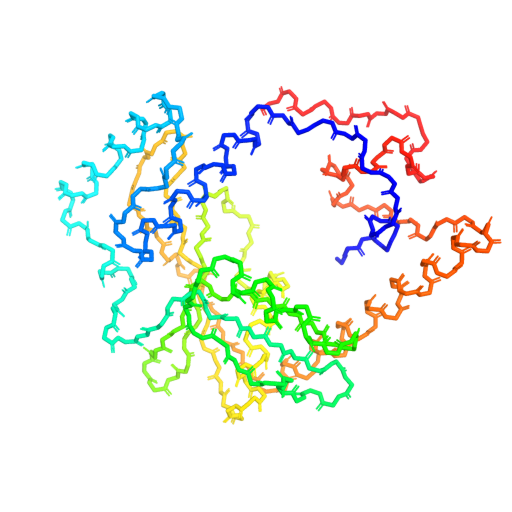 -0.348 1.00 90.81 147 MET A C 1
ATOM 1131 O O . MET A 1 147 ? -3.806 -7.536 -1.408 1.00 90.81 147 MET A O 1
ATOM 1135 N N . LYS A 1 148 ? -3.641 -7.866 0.821 1.00 92.06 148 LYS A N 1
ATOM 1136 C CA . LYS A 1 148 ? -4.917 -8.586 0.950 1.00 92.06 148 LYS A CA 1
ATOM 1137 C C . LYS A 1 148 ? -6.082 -7.737 0.448 1.00 92.06 148 LYS A C 1
ATOM 1139 O O . LYS A 1 148 ? -6.919 -8.227 -0.302 1.00 92.06 148 LYS A O 1
ATOM 1144 N N . PHE A 1 149 ? -6.123 -6.461 0.833 1.00 94.25 149 PHE A N 1
ATOM 1145 C CA . PHE A 1 149 ? -7.165 -5.524 0.417 1.00 94.25 149 PHE A CA 1
ATOM 1146 C C . PHE A 1 149 ? -7.169 -5.318 -1.103 1.00 94.25 149 PHE A C 1
ATOM 1148 O O . PHE A 1 149 ? -8.210 -5.498 -1.734 1.00 94.25 149 PHE A O 1
ATOM 1155 N N . TYR A 1 150 ? -6.011 -5.027 -1.703 1.00 94.81 150 TYR A N 1
ATOM 1156 C CA . TYR A 1 150 ? -5.900 -4.826 -3.152 1.00 94.81 150 TYR A CA 1
ATOM 1157 C C . TYR A 1 150 ? -6.286 -6.075 -3.944 1.00 94.81 150 TYR A C 1
ATOM 1159 O O . TYR A 1 150 ? -7.044 -5.997 -4.912 1.00 94.81 150 TYR A O 1
ATOM 1167 N N . ALA A 1 151 ? -5.817 -7.240 -3.498 1.00 94.00 151 ALA A N 1
ATOM 1168 C CA . ALA A 1 151 ? -6.163 -8.508 -4.113 1.00 94.00 151 ALA A CA 1
ATOM 1169 C C . ALA A 1 151 ? -7.654 -8.828 -3.967 1.00 94.00 151 ALA A C 1
ATOM 1171 O O . ALA A 1 151 ? -8.265 -9.304 -4.919 1.00 94.00 151 ALA A O 1
ATOM 1172 N N . SER A 1 152 ? -8.255 -8.508 -2.815 1.00 94.06 152 SER A N 1
ATOM 1173 C CA . SER A 1 152 ? -9.682 -8.731 -2.569 1.00 94.06 152 SER A CA 1
ATOM 1174 C C . SER A 1 152 ? -10.560 -7.897 -3.491 1.00 94.06 152 SER A C 1
ATOM 1176 O O . SER A 1 152 ? -11.497 -8.435 -4.074 1.00 94.06 152 SER A O 1
ATOM 1178 N N . TYR A 1 153 ? -10.232 -6.614 -3.681 1.00 95.25 153 TYR A N 1
ATOM 1179 C CA . TYR A 1 153 ? -10.952 -5.751 -4.622 1.00 95.25 153 TYR A CA 1
ATOM 1180 C C . TYR A 1 153 ? -11.022 -6.389 -6.016 1.00 95.25 153 TYR A C 1
ATOM 1182 O O . TYR A 1 153 ? -12.102 -6.537 -6.584 1.00 95.25 153 TYR A O 1
ATOM 1190 N N . HIS A 1 154 ? -9.876 -6.828 -6.542 1.00 94.69 154 HIS A N 1
ATOM 1191 C CA . HIS A 1 154 ? -9.803 -7.413 -7.877 1.00 94.69 154 HIS A CA 1
ATOM 1192 C C . HIS A 1 154 ? -10.426 -8.807 -7.967 1.00 94.69 154 HIS A C 1
ATOM 1194 O O . HIS A 1 154 ? -11.165 -9.073 -8.912 1.00 94.69 154 HIS A O 1
ATOM 1200 N N . ALA A 1 155 ? -10.188 -9.674 -6.982 1.00 93.88 155 ALA A N 1
ATOM 1201 C CA . ALA A 1 155 ? -10.708 -11.036 -6.995 1.00 93.88 155 ALA A CA 1
ATOM 1202 C C . ALA A 1 155 ? -12.241 -11.063 -6.951 1.00 93.88 155 ALA A C 1
ATOM 1204 O O . ALA A 1 155 ? -12.859 -11.890 -7.619 1.00 93.88 155 ALA A O 1
ATOM 1205 N N . LEU A 1 156 ? -12.856 -10.138 -6.205 1.00 92.69 156 LEU A N 1
ATOM 1206 C CA . LEU A 1 156 ? -14.311 -9.988 -6.138 1.00 92.69 156 LEU A CA 1
ATOM 1207 C C . LEU A 1 156 ? -14.879 -9.339 -7.403 1.00 92.69 156 LEU A C 1
ATOM 1209 O O . LEU A 1 156 ? -15.852 -9.843 -7.958 1.00 92.69 156 LEU A O 1
ATOM 1213 N N . LYS A 1 157 ? -14.254 -8.258 -7.889 1.00 92.69 157 LYS A N 1
ATOM 1214 C CA . LYS A 1 157 ? -14.687 -7.539 -9.098 1.00 92.69 157 LYS A CA 1
ATOM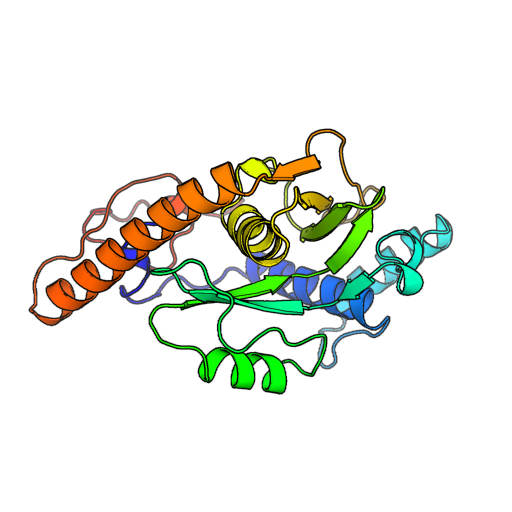 1215 C C . LYS A 1 157 ? -14.648 -8.417 -10.348 1.00 92.69 157 LYS A C 1
ATOM 1217 O O . LYS A 1 157 ? -15.554 -8.356 -11.173 1.00 92.69 157 LYS A O 1
ATOM 1222 N N . GLU A 1 158 ? -13.584 -9.196 -10.506 1.00 92.06 158 GLU A N 1
ATOM 1223 C CA . GLU A 1 158 ? -13.327 -9.990 -11.712 1.00 92.06 158 GLU A CA 1
ATOM 1224 C C . GLU A 1 158 ? -13.821 -11.439 -11.572 1.00 92.06 158 GLU A C 1
ATOM 1226 O O . GLU A 1 158 ? -13.867 -12.168 -12.561 1.00 92.06 158 GLU A O 1
ATOM 1231 N N . ASN A 1 159 ? -14.201 -11.860 -10.358 1.00 91.69 159 ASN A N 1
ATOM 1232 C CA . ASN A 1 159 ? -14.525 -13.247 -10.015 1.00 91.69 159 ASN A CA 1
ATOM 1233 C C . ASN A 1 159 ? -13.447 -14.236 -10.509 1.00 91.69 159 ASN A C 1
ATOM 1235 O O . ASN A 1 159 ? -13.741 -15.310 -11.039 1.00 91.69 159 ASN A O 1
ATOM 1239 N N . ALA A 1 160 ? -12.181 -13.841 -10.364 1.00 93.44 160 ALA A N 1
ATOM 1240 C CA . ALA A 1 160 ? -11.019 -14.553 -10.875 1.00 93.44 160 ALA A CA 1
ATOM 1241 C C . ALA A 1 160 ? -9.846 -14.464 -9.885 1.00 93.44 160 ALA A C 1
ATOM 1243 O O . ALA A 1 160 ? -9.788 -13.531 -9.080 1.00 93.44 160 ALA A O 1
ATOM 1244 N N . PRO A 1 161 ? -8.896 -15.417 -9.913 1.00 95.44 161 PRO A N 1
ATOM 1245 C CA . PRO A 1 161 ? -7.708 -15.327 -9.080 1.00 95.44 161 PRO A CA 1
ATOM 1246 C C . PRO A 1 161 ? -6.827 -14.125 -9.436 1.00 95.44 161 PRO A C 1
ATOM 1248 O O . PRO A 1 161 ? -6.630 -13.804 -10.606 1.00 95.44 161 PRO A O 1
ATOM 1251 N N . VAL A 1 162 ? -6.218 -13.520 -8.419 1.00 94.81 162 VAL A N 1
ATOM 1252 C CA . VAL A 1 162 ? -5.305 -12.379 -8.553 1.00 94.81 162 VAL A CA 1
ATOM 1253 C C . VAL A 1 162 ? -3.912 -12.786 -8.097 1.00 94.81 162 VAL A C 1
ATOM 1255 O O . VAL A 1 162 ? -3.740 -13.365 -7.024 1.00 94.81 162 VAL A O 1
ATOM 1258 N N . ARG A 1 163 ? -2.894 -12.476 -8.897 1.00 93.94 163 ARG A N 1
ATOM 1259 C CA . ARG A 1 163 ? -1.486 -12.593 -8.517 1.00 93.94 163 ARG A CA 1
ATOM 1260 C C . ARG A 1 163 ? -1.046 -11.336 -7.791 1.00 93.94 163 ARG A C 1
ATOM 1262 O O . ARG A 1 163 ? -1.325 -10.223 -8.221 1.00 93.94 163 ARG A O 1
ATOM 1269 N N . THR A 1 164 ? -0.296 -11.517 -6.719 1.00 92.81 164 THR A N 1
ATOM 1270 C CA . THR A 1 164 ? 0.303 -10.410 -5.975 1.00 92.81 164 THR A CA 1
ATOM 1271 C C . THR A 1 164 ? 1.804 -10.586 -5.908 1.00 92.81 164 THR A C 1
ATOM 1273 O O . THR A 1 164 ? 2.261 -11.707 -5.674 1.00 92.81 164 THR A O 1
ATOM 1276 N N . SER A 1 165 ? 2.560 -9.502 -6.009 1.00 91.00 165 SER A N 1
ATOM 1277 C CA . SER A 1 165 ? 3.964 -9.496 -5.616 1.00 91.00 165 SER A CA 1
ATOM 1278 C C . SER A 1 165 ? 4.359 -8.240 -4.860 1.00 91.00 165 SER A C 1
ATOM 1280 O O . SER A 1 165 ? 3.582 -7.295 -4.736 1.00 91.00 165 SER A O 1
ATOM 1282 N N . ILE A 1 166 ? 5.563 -8.277 -4.297 1.00 88.88 166 ILE A N 1
ATOM 1283 C CA . ILE A 1 166 ? 6.222 -7.101 -3.745 1.00 88.88 166 ILE A CA 1
ATOM 1284 C C . ILE A 1 166 ? 7.560 -6.948 -4.457 1.00 88.88 166 ILE A C 1
ATOM 1286 O O . ILE A 1 166 ? 8.379 -7.874 -4.468 1.00 88.88 166 ILE A O 1
ATOM 1290 N N . THR A 1 167 ? 7.794 -5.760 -5.000 1.00 88.06 167 THR A N 1
ATOM 1291 C CA . THR A 1 167 ? 9.104 -5.342 -5.486 1.00 88.06 167 THR A CA 1
ATOM 1292 C C . THR A 1 167 ? 9.817 -4.599 -4.372 1.00 88.06 167 THR A C 1
ATOM 1294 O O . THR A 1 167 ? 9.450 -3.486 -3.997 1.00 88.06 167 THR A O 1
ATOM 1297 N N . HIS A 1 168 ? 10.873 -5.210 -3.842 1.00 85.06 168 HIS A N 1
ATOM 1298 C CA . HIS A 1 168 ? 11.739 -4.545 -2.884 1.00 85.06 168 HIS A CA 1
ATOM 1299 C C . HIS A 1 168 ? 12.815 -3.746 -3.606 1.00 85.06 168 HIS A C 1
ATOM 1301 O O . HIS A 1 168 ? 13.632 -4.287 -4.355 1.00 85.06 168 HIS A O 1
ATOM 1307 N N . TRP A 1 169 ? 12.838 -2.451 -3.330 1.00 81.56 169 TRP A N 1
ATOM 1308 C CA . TRP A 1 169 ? 13.934 -1.583 -3.700 1.00 81.56 169 TRP A CA 1
ATOM 1309 C C . TRP A 1 169 ? 15.115 -1.766 -2.736 1.00 81.56 169 TRP A C 1
ATOM 1311 O O . TRP A 1 169 ? 14.896 -1.916 -1.529 1.00 81.56 169 TRP A O 1
ATOM 1321 N N . PRO A 1 170 ? 16.367 -1.705 -3.222 1.00 74.12 170 PRO A N 1
ATOM 1322 C CA . PRO A 1 170 ? 17.548 -1.754 -2.371 1.00 74.12 170 PRO A CA 1
ATOM 1323 C C . PRO A 1 170 ? 17.509 -0.699 -1.262 1.00 74.12 170 PRO A C 1
ATOM 1325 O O . PRO A 1 170 ? 17.042 0.430 -1.463 1.00 74.12 170 PRO A O 1
ATOM 1328 N N . ARG A 1 171 ? 18.041 -1.062 -0.089 1.00 68.75 171 ARG A N 1
ATOM 1329 C CA . ARG A 1 171 ? 18.098 -0.172 1.079 1.00 68.75 171 ARG A CA 1
ATOM 1330 C C . ARG A 1 171 ? 18.990 1.042 0.823 1.00 68.75 171 ARG A C 1
ATOM 1332 O O . ARG A 1 171 ? 19.723 1.129 -0.151 1.00 68.75 171 ARG A O 1
ATOM 1339 N N . SER A 1 172 ? 18.943 1.998 1.745 1.00 55.66 172 SER A N 1
ATOM 1340 C CA . SER A 1 172 ? 19.919 3.083 1.831 1.00 55.66 172 SER A CA 1
ATOM 1341 C C . SER A 1 172 ? 21.053 2.712 2.797 1.00 55.66 172 SER A C 1
ATOM 1343 O O . SER A 1 172 ? 20.741 2.419 3.954 1.00 55.66 172 SER A O 1
ATOM 1345 N N . PRO A 1 173 ? 22.339 2.801 2.402 1.00 58.91 173 PRO A N 1
ATOM 1346 C CA . PRO A 1 173 ? 22.848 2.922 1.029 1.00 58.91 173 PRO A CA 1
ATOM 1347 C C . PRO A 1 173 ? 22.653 1.619 0.230 1.00 58.91 173 PRO A C 1
ATOM 1349 O O . PRO A 1 173 ? 22.674 0.538 0.808 1.00 58.91 173 PRO A O 1
ATOM 1352 N N . ALA A 1 174 ? 22.457 1.737 -1.089 1.00 58.66 174 ALA A N 1
ATOM 1353 C CA . ALA A 1 174 ? 22.102 0.605 -1.950 1.00 58.66 174 ALA A CA 1
ATOM 1354 C C . ALA A 1 174 ? 23.266 -0.370 -2.148 1.00 58.66 174 ALA A C 1
ATOM 1356 O O . ALA A 1 174 ? 24.384 0.051 -2.449 1.00 58.66 174 ALA A O 1
ATOM 1357 N N . ASP A 1 175 ? 22.965 -1.660 -2.032 1.00 62.78 175 ASP A N 1
ATOM 1358 C CA . ASP A 1 175 ? 23.882 -2.792 -2.177 1.00 62.78 175 ASP A CA 1
ATOM 1359 C C . ASP A 1 175 ? 23.450 -3.786 -3.274 1.00 62.78 175 ASP A C 1
ATOM 1361 O O . ASP A 1 175 ? 24.091 -4.820 -3.455 1.00 62.78 175 ASP A O 1
ATOM 1365 N N . GLY A 1 176 ? 22.399 -3.481 -4.043 1.00 72.50 176 GLY A N 1
ATOM 1366 C CA . GLY A 1 176 ? 21.875 -4.413 -5.040 1.00 72.50 176 GLY A CA 1
ATOM 1367 C C . GLY A 1 176 ? 20.899 -3.810 -6.043 1.00 72.50 176 GLY A C 1
ATOM 1368 O O . GLY A 1 176 ? 20.739 -2.595 -6.138 1.00 72.50 176 GLY A O 1
ATOM 1369 N N . LEU A 1 177 ? 20.264 -4.699 -6.806 1.00 80.06 177 LEU A N 1
ATOM 1370 C CA . LEU A 1 177 ? 19.190 -4.404 -7.756 1.00 80.06 177 LEU A CA 1
ATOM 1371 C C . LEU A 1 177 ? 17.822 -4.604 -7.079 1.00 80.06 177 LEU A C 1
ATOM 1373 O O . LEU A 1 177 ? 17.759 -5.362 -6.110 1.00 80.06 177 LEU A O 1
ATOM 1377 N N . PRO A 1 178 ? 16.731 -3.985 -7.566 1.00 83.62 178 PRO A N 1
ATOM 1378 C CA . PRO A 1 178 ? 15.379 -4.296 -7.110 1.00 83.62 178 PRO A CA 1
ATOM 1379 C C . PRO A 1 178 ? 15.059 -5.783 -7.279 1.00 83.62 178 PRO A C 1
ATOM 1381 O O . PRO A 1 178 ? 15.443 -6.394 -8.278 1.00 83.62 178 PRO A O 1
ATOM 1384 N N . GLN A 1 179 ? 14.373 -6.377 -6.301 1.00 82.81 179 GLN A N 1
ATOM 1385 C CA . GLN A 1 179 ? 14.085 -7.813 -6.290 1.00 82.81 179 GLN A CA 1
ATOM 1386 C C . GLN A 1 179 ? 12.611 -8.104 -6.022 1.00 82.81 179 GLN A C 1
ATOM 1388 O O . GLN A 1 179 ? 12.007 -7.549 -5.106 1.00 82.81 179 GLN A O 1
ATOM 1393 N N . ARG A 1 180 ? 12.078 -9.068 -6.778 1.00 80.94 180 ARG A N 1
ATOM 1394 C CA . ARG A 1 180 ? 10.847 -9.807 -6.474 1.00 80.94 180 ARG A CA 1
ATOM 1395 C C . ARG A 1 180 ? 11.258 -11.194 -6.000 1.00 80.94 180 ARG A C 1
ATOM 1397 O O . ARG A 1 180 ? 11.392 -12.113 -6.810 1.00 80.94 180 ARG A O 1
ATOM 1404 N N . THR A 1 181 ? 11.600 -11.347 -4.725 1.00 65.25 181 THR A N 1
ATOM 1405 C CA . THR A 1 181 ? 12.093 -12.642 -4.233 1.00 65.25 181 THR A CA 1
ATOM 1406 C C . THR A 1 181 ? 10.988 -13.699 -4.330 1.00 65.25 181 THR A C 1
ATOM 1408 O O . THR A 1 181 ? 9.798 -13.409 -4.245 1.00 65.25 181 THR A O 1
ATOM 1411 N N . ARG A 1 182 ? 11.367 -14.963 -4.556 1.00 58.56 182 ARG A N 1
ATOM 1412 C CA . ARG A 1 182 ? 10.439 -16.074 -4.854 1.00 58.56 182 ARG A CA 1
ATOM 1413 C C . ARG A 1 182 ? 9.399 -16.338 -3.747 1.00 58.56 182 ARG A C 1
ATOM 1415 O O . ARG A 1 182 ? 8.369 -16.934 -4.032 1.00 58.56 182 ARG A O 1
ATOM 1422 N N . GLY A 1 183 ? 9.651 -15.882 -2.517 1.00 62.22 183 GLY A N 1
ATOM 1423 C CA . GLY A 1 183 ? 8.703 -15.928 -1.392 1.00 62.22 183 GLY A CA 1
ATOM 1424 C C . GLY A 1 183 ? 7.740 -14.738 -1.318 1.00 62.22 183 GLY A C 1
ATOM 1425 O O . GLY A 1 183 ? 6.841 -14.735 -0.484 1.00 62.22 183 GLY A O 1
ATOM 1426 N N . LEU A 1 184 ? 7.905 -13.740 -2.189 1.00 67.81 184 LEU A N 1
ATOM 1427 C CA . LEU A 1 184 ? 7.073 -12.543 -2.246 1.00 67.81 184 LEU A CA 1
ATOM 1428 C C . LEU A 1 184 ? 6.028 -12.603 -3.359 1.00 67.81 184 LEU A C 1
ATOM 1430 O O . LEU A 1 184 ? 5.581 -11.565 -3.827 1.00 67.81 184 LEU A O 1
ATOM 1434 N N . TRP A 1 185 ? 5.636 -13.804 -3.780 1.00 83.25 185 TRP A N 1
ATOM 1435 C CA . TRP A 1 185 ? 4.528 -14.015 -4.705 1.00 83.25 185 TRP A CA 1
ATOM 1436 C C . TRP A 1 185 ? 3.355 -14.646 -3.965 1.00 83.25 185 TRP A C 1
ATOM 1438 O O . TRP A 1 185 ? 3.529 -15.565 -3.169 1.00 83.25 185 TRP A O 1
ATOM 1448 N N . GLY A 1 186 ? 2.156 -14.153 -4.248 1.00 86.44 186 GLY A N 1
ATOM 1449 C CA . GLY A 1 186 ? 0.906 -14.643 -3.681 1.00 86.44 186 GLY A CA 1
ATOM 1450 C C . GLY A 1 186 ? -0.142 -14.860 -4.760 1.00 86.44 186 GLY A C 1
ATOM 1451 O O . GLY A 1 186 ? -0.032 -14.366 -5.886 1.00 86.44 186 GLY A O 1
ATOM 1452 N N . THR A 1 187 ? -1.157 -15.654 -4.445 1.00 91.81 187 THR A N 1
ATOM 1453 C CA . THR A 1 187 ? -2.353 -15.809 -5.277 1.00 91.81 187 THR A CA 1
ATOM 1454 C C . THR A 1 187 ? -3.558 -15.750 -4.375 1.00 91.81 187 THR A C 1
ATOM 1456 O O . THR A 1 187 ? -3.559 -16.409 -3.345 1.00 91.81 187 THR A O 1
ATOM 1459 N N . TRP A 1 188 ? -4.528 -14.940 -4.769 1.00 91.88 188 TRP A N 1
ATOM 1460 C CA . TRP A 1 188 ? -5.739 -14.674 -4.017 1.00 91.88 188 TRP A CA 1
ATOM 1461 C C . TRP A 1 188 ? -6.939 -15.099 -4.829 1.00 91.88 188 TRP A C 1
ATOM 1463 O O . TRP A 1 188 ? -7.092 -14.701 -5.982 1.00 91.88 188 TRP A O 1
ATOM 1473 N N . THR A 1 189 ? -7.790 -15.899 -4.220 1.00 93.12 189 THR A N 1
ATOM 1474 C CA . THR A 1 189 ? -9.069 -16.323 -4.774 1.00 93.12 189 THR A CA 1
ATOM 1475 C C . THR A 1 189 ? -10.202 -15.437 -4.260 1.00 93.12 189 THR A C 1
ATOM 1477 O O . THR A 1 189 ? -10.065 -14.728 -3.262 1.00 93.12 189 THR A O 1
ATOM 1480 N N . ALA A 1 190 ? -11.365 -15.511 -4.911 1.00 91.19 190 ALA A N 1
ATOM 1481 C CA . ALA A 1 190 ? -12.564 -14.817 -4.444 1.00 91.19 190 ALA A CA 1
ATOM 1482 C C . ALA A 1 190 ? -13.015 -15.285 -3.043 1.00 91.19 190 ALA A C 1
ATOM 1484 O O . ALA A 1 190 ? -13.558 -14.496 -2.278 1.00 91.19 190 ALA A O 1
ATOM 1485 N N . ILE A 1 191 ? -12.758 -16.548 -2.676 1.00 92.62 191 ILE A N 1
ATOM 1486 C CA . ILE A 1 191 ? -13.107 -17.083 -1.350 1.00 92.62 191 ILE A CA 1
ATOM 1487 C C . ILE A 1 191 ? -12.243 -16.430 -0.267 1.00 92.62 191 ILE A C 1
ATOM 1489 O O . ILE A 1 191 ? -12.780 -15.890 0.697 1.00 92.62 191 ILE A O 1
ATOM 1493 N N . GLU A 1 192 ? -10.921 -16.403 -0.453 1.00 93.62 192 GLU A N 1
ATOM 1494 C CA . GLU A 1 192 ? -9.995 -15.748 0.486 1.00 93.62 192 GLU A CA 1
ATOM 1495 C C . GLU A 1 192 ? -10.284 -14.243 0.601 1.00 93.62 192 GLU A C 1
ATOM 1497 O O . GLU A 1 192 ? -10.187 -13.660 1.683 1.00 93.62 192 GLU A O 1
ATOM 1502 N N . ALA A 1 193 ? -10.700 -13.614 -0.503 1.00 91.25 193 ALA A N 1
ATOM 1503 C CA . ALA A 1 193 ? -11.131 -12.222 -0.515 1.00 91.25 193 ALA A CA 1
ATOM 1504 C C . ALA A 1 193 ? -12.382 -11.978 0.349 1.00 91.25 193 ALA A C 1
ATOM 1506 O O . ALA A 1 193 ? -12.421 -11.009 1.109 1.00 91.25 193 ALA A O 1
ATOM 1507 N N . LEU A 1 194 ? -13.389 -12.858 0.279 1.00 91.25 194 LEU A N 1
ATOM 1508 C CA . LEU A 1 194 ? -14.597 -12.772 1.112 1.00 91.25 194 LEU A CA 1
ATOM 1509 C C . LEU A 1 194 ? -14.284 -12.960 2.601 1.00 91.25 194 LEU A C 1
ATOM 1511 O O . LEU A 1 194 ? -14.818 -12.238 3.447 1.00 91.25 194 LEU A O 1
ATOM 1515 N N . GLU A 1 195 ? -13.407 -13.909 2.933 1.00 93.00 195 GLU A N 1
ATOM 1516 C CA . GLU A 1 195 ? -12.963 -14.125 4.313 1.00 93.00 195 GLU A CA 1
ATOM 1517 C C . GLU A 1 195 ? -12.265 -12.880 4.864 1.00 93.00 195 GLU A C 1
ATOM 1519 O O . GLU A 1 195 ? -12.602 -12.402 5.952 1.00 93.00 195 GLU A O 1
ATOM 1524 N N . PHE A 1 196 ? -11.353 -12.299 4.083 1.00 92.62 196 PHE A N 1
ATOM 1525 C CA . PHE A 1 196 ? -10.657 -11.080 4.469 1.00 92.62 196 PHE A CA 1
ATOM 1526 C C . PHE A 1 196 ? -11.596 -9.867 4.575 1.00 92.62 196 PHE A C 1
ATOM 1528 O O . PHE A 1 196 ? -11.449 -9.052 5.490 1.00 92.62 196 PHE A O 1
ATOM 1535 N N . LEU A 1 197 ? -12.609 -9.758 3.709 1.00 91.44 197 LEU A N 1
ATOM 1536 C CA . LEU A 1 197 ? -13.629 -8.709 3.791 1.00 91.44 197 LEU A CA 1
ATOM 1537 C C . LEU A 1 197 ? -14.361 -8.731 5.142 1.00 91.44 197 LEU A C 1
ATOM 1539 O O . LEU A 1 197 ? -14.515 -7.689 5.784 1.00 91.44 197 LEU A O 1
ATOM 1543 N N . HIS A 1 198 ? -14.729 -9.919 5.628 1.00 91.00 198 HIS A N 1
ATOM 1544 C CA . HIS A 1 198 ? -15.344 -10.091 6.949 1.00 91.00 198 HIS A CA 1
ATOM 1545 C C . HIS A 1 198 ? -14.405 -9.685 8.091 1.00 91.00 198 HIS A C 1
ATOM 1547 O O . HIS A 1 198 ? -14.831 -9.098 9.093 1.00 91.00 198 HIS A O 1
ATOM 1553 N N . GLU A 1 199 ? -13.108 -9.972 7.966 1.00 91.94 199 GLU A N 1
ATOM 1554 C CA . GLU A 1 199 ? -12.106 -9.512 8.932 1.00 91.94 199 GLU A CA 1
ATOM 1555 C C . GLU A 1 199 ? -12.002 -7.985 8.964 1.00 91.94 199 GLU A C 1
ATOM 1557 O O . GLU A 1 199 ? -11.994 -7.393 10.052 1.00 91.94 199 GLU A O 1
ATOM 1562 N N . MET A 1 200 ? -11.973 -7.341 7.793 1.00 91.12 200 MET A N 1
ATOM 1563 C CA . MET A 1 200 ? -11.962 -5.883 7.674 1.00 91.12 200 MET A CA 1
ATOM 1564 C C . MET A 1 200 ? -13.232 -5.261 8.255 1.00 91.12 200 MET A C 1
ATOM 1566 O O . MET A 1 200 ? -13.149 -4.284 9.004 1.00 91.12 200 MET A O 1
ATOM 1570 N N . GLU A 1 201 ? -14.402 -5.845 7.991 1.00 91.62 201 GLU A N 1
ATOM 1571 C CA . GLU A 1 201 ? -15.666 -5.363 8.539 1.00 91.62 201 GLU A CA 1
ATOM 1572 C C . GLU A 1 201 ? -15.668 -5.422 10.076 1.00 91.62 201 GLU A C 1
ATOM 1574 O O . GLU A 1 201 ? -15.984 -4.433 10.752 1.00 91.62 201 GLU A O 1
ATOM 1579 N N . LYS A 1 202 ? -15.235 -6.550 10.657 1.00 90.06 202 LYS A N 1
ATOM 1580 C CA . LYS A 1 202 ? -15.073 -6.693 12.114 1.00 90.06 202 LYS A CA 1
ATOM 1581 C C . LYS A 1 202 ? -14.091 -5.672 12.678 1.00 90.06 202 LYS A C 1
ATOM 1583 O O . LYS A 1 202 ? -14.365 -5.085 13.729 1.00 90.06 202 LYS A O 1
ATOM 1588 N N . ALA A 1 203 ? -12.958 -5.456 12.010 1.00 88.44 203 ALA A N 1
ATOM 1589 C CA . ALA A 1 203 ? -11.962 -4.475 12.425 1.00 88.44 203 ALA A CA 1
ATOM 1590 C C . ALA A 1 203 ? -12.536 -3.049 12.403 1.00 88.44 203 ALA A C 1
ATOM 1592 O O . ALA A 1 203 ? -12.385 -2.322 13.389 1.00 88.44 203 ALA A O 1
ATOM 1593 N N . ARG A 1 204 ? -13.281 -2.673 11.352 1.00 88.00 204 ARG A N 1
ATOM 1594 C CA . ARG A 1 204 ? -13.964 -1.373 11.270 1.00 88.00 204 ARG A CA 1
ATOM 1595 C C . ARG A 1 204 ? -14.973 -1.201 12.398 1.00 88.00 204 ARG A C 1
ATOM 1597 O O . ARG A 1 204 ? -14.939 -0.184 13.085 1.00 88.00 204 ARG A O 1
ATOM 1604 N N . ARG A 1 205 ? -15.847 -2.187 12.629 1.00 89.12 205 ARG A N 1
ATOM 1605 C CA . ARG A 1 205 ? -16.852 -2.134 13.708 1.00 89.12 205 ARG A CA 1
ATOM 1606 C C . ARG A 1 205 ? -16.192 -1.925 15.076 1.00 89.12 205 ARG A C 1
ATOM 1608 O O . ARG A 1 205 ? -16.675 -1.122 15.869 1.00 89.12 205 ARG A O 1
ATOM 1615 N N . ARG A 1 206 ? -15.061 -2.593 15.34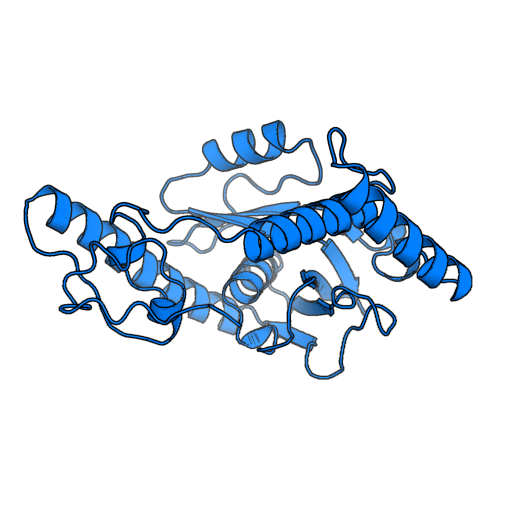2 1.00 88.19 206 ARG A N 1
ATOM 1616 C CA . ARG A 1 206 ? -14.271 -2.387 16.572 1.00 88.19 206 ARG A CA 1
ATOM 1617 C C . ARG A 1 206 ? -13.700 -0.972 16.664 1.00 88.19 206 ARG A C 1
ATOM 1619 O O . ARG A 1 206 ? -13.793 -0.363 17.725 1.00 88.19 206 ARG A O 1
ATOM 1626 N N . LEU A 1 207 ? -13.148 -0.443 15.571 1.00 87.12 207 LEU A N 1
ATOM 1627 C CA . LEU A 1 207 ? -12.610 0.917 15.524 1.00 87.12 207 LEU A CA 1
ATOM 1628 C C . LEU A 1 207 ? -13.693 1.974 15.786 1.00 87.12 207 LEU A C 1
ATOM 1630 O O . LEU A 1 207 ? -13.487 2.857 16.615 1.00 87.12 207 LEU A O 1
ATOM 1634 N N . VAL A 1 208 ? -14.841 1.868 15.109 1.00 88.00 208 VAL A N 1
ATOM 1635 C CA . VAL A 1 208 ? -15.984 2.783 15.273 1.00 88.00 208 VAL A CA 1
ATOM 1636 C C . VAL A 1 208 ? -16.488 2.746 16.712 1.00 88.00 208 VAL A C 1
ATOM 1638 O O . VAL A 1 208 ? -16.498 3.779 17.374 1.00 88.00 208 VAL A O 1
ATOM 1641 N N . ARG A 1 209 ? -16.765 1.549 17.240 1.00 89.25 209 ARG A N 1
ATOM 1642 C CA . ARG A 1 209 ? -17.212 1.382 18.628 1.00 89.25 209 ARG A CA 1
ATOM 1643 C C . ARG A 1 209 ? -16.208 1.948 19.631 1.00 89.25 209 ARG A C 1
ATOM 1645 O O . ARG A 1 209 ? -16.601 2.534 20.633 1.00 89.25 209 ARG A O 1
ATOM 1652 N N . SER A 1 210 ? -14.908 1.766 19.394 1.00 88.50 210 SER A N 1
ATOM 1653 C CA . SER A 1 210 ? -13.884 2.324 20.280 1.00 88.50 210 SER A CA 1
ATOM 1654 C C . SER A 1 210 ? -13.876 3.853 20.263 1.00 88.50 210 SER A C 1
ATOM 1656 O O . SER A 1 210 ? -13.649 4.453 21.310 1.00 88.50 210 SER A O 1
ATOM 1658 N N . ARG A 1 211 ? -14.120 4.480 19.105 1.00 88.12 211 ARG A N 1
ATOM 1659 C CA . ARG A 1 211 ? -14.224 5.941 18.981 1.00 88.12 211 ARG A CA 1
ATOM 1660 C C . ARG A 1 211 ? -15.456 6.485 19.697 1.00 88.12 211 ARG A C 1
ATOM 1662 O O . ARG A 1 211 ? -15.326 7.443 20.447 1.00 88.12 211 ARG A O 1
ATOM 1669 N N . GLU A 1 212 ? -16.614 5.857 19.496 1.00 90.56 212 GLU A N 1
ATOM 1670 C CA . GLU A 1 212 ? -17.876 6.230 20.154 1.00 90.56 212 GLU A CA 1
ATOM 1671 C C . GLU A 1 212 ? -17.736 6.172 21.677 1.00 90.56 212 GLU A C 1
ATOM 1673 O O . GLU A 1 212 ? -17.958 7.167 22.360 1.00 90.56 212 GLU A O 1
ATOM 1678 N N . ARG A 1 213 ? -17.222 5.053 22.201 1.00 89.62 213 ARG A N 1
ATOM 1679 C CA . ARG A 1 213 ? -16.967 4.896 23.639 1.00 89.62 213 ARG A CA 1
ATOM 1680 C C . ARG A 1 213 ? -16.010 5.956 24.183 1.00 89.62 213 ARG A C 1
ATOM 1682 O O . ARG A 1 213 ? -16.247 6.499 25.256 1.00 89.62 213 ARG A O 1
ATOM 1689 N N . SER A 1 214 ? -14.936 6.262 23.454 1.00 86.88 214 SER A N 1
ATOM 1690 C CA . SER A 1 214 ? -13.994 7.304 23.873 1.00 86.88 214 SER A CA 1
ATOM 1691 C C . SER A 1 214 ? -14.642 8.694 23.893 1.00 86.88 214 SER A C 1
ATOM 1693 O O . SER A 1 214 ? -14.354 9.473 24.800 1.00 86.88 214 SER A O 1
ATOM 1695 N N . ALA A 1 215 ? -15.538 8.996 22.948 1.00 88.19 215 ALA A N 1
ATOM 1696 C CA . ALA A 1 215 ? -16.298 10.247 22.931 1.00 88.19 215 ALA A CA 1
ATOM 1697 C C . ALA A 1 215 ? -17.287 10.358 24.109 1.00 88.19 215 ALA A C 1
ATOM 1699 O O . ALA A 1 215 ? -17.542 11.457 24.594 1.00 88.19 215 ALA A O 1
ATOM 1700 N N . GLU A 1 216 ? -17.784 9.227 24.613 1.00 92.19 216 GLU A N 1
ATOM 1701 C CA . GLU A 1 216 ? -18.618 9.124 25.822 1.00 92.19 216 GLU A CA 1
ATOM 1702 C C . GLU A 1 216 ? -17.805 9.180 27.134 1.00 92.19 216 GLU A C 1
ATOM 1704 O O . GLU A 1 216 ? -18.365 9.070 28.223 1.00 92.19 216 GLU A O 1
ATOM 1709 N N . GLY A 1 217 ? -16.479 9.349 27.058 1.00 88.25 217 GLY A N 1
ATOM 1710 C CA . GLY A 1 217 ? -15.593 9.409 28.223 1.00 88.25 217 GLY A CA 1
ATOM 1711 C C . GLY A 1 217 ? -15.188 8.043 28.783 1.00 88.25 217 GLY A C 1
ATOM 1712 O O . GLY A 1 217 ? -14.572 7.981 29.848 1.00 88.25 217 GLY A O 1
ATOM 1713 N N . HIS A 1 218 ? -15.497 6.946 28.087 1.00 88.75 218 HIS A N 1
ATOM 1714 C CA . HIS A 1 218 ? -14.960 5.636 28.440 1.00 88.75 218 HIS A CA 1
ATOM 1715 C C . HIS A 1 218 ? -13.484 5.512 28.053 1.00 88.75 218 HIS A C 1
ATOM 1717 O O . HIS A 1 218 ? -13.000 6.140 27.109 1.00 88.75 218 HIS A O 1
ATOM 1723 N N . GLU A 1 219 ? -12.778 4.634 28.761 1.00 84.81 219 GLU A N 1
ATOM 1724 C CA . GLU A 1 219 ? -11.388 4.316 28.459 1.00 84.81 219 GLU A CA 1
ATOM 1725 C C . GLU A 1 219 ? -11.244 3.683 27.052 1.00 84.81 219 GLU A C 1
ATOM 1727 O O . GLU A 1 219 ? -12.054 2.818 26.684 1.00 84.81 219 GLU A O 1
ATOM 1732 N N . PRO A 1 220 ? -10.249 4.107 26.244 1.00 83.56 220 PRO A N 1
ATOM 1733 C CA . PRO A 1 220 ? -9.990 3.549 24.914 1.00 83.56 220 PRO A CA 1
ATOM 1734 C C . PRO A 1 220 ? -9.731 2.032 24.935 1.00 83.56 220 PRO A C 1
ATOM 1736 O O . PRO A 1 220 ? -9.011 1.546 25.800 1.00 83.56 220 PRO A O 1
ATOM 1739 N N . ASP A 1 221 ? -10.238 1.281 23.940 1.00 86.50 221 ASP A N 1
ATOM 1740 C CA . ASP A 1 221 ? -9.903 -0.149 23.745 1.00 86.50 221 ASP A CA 1
ATOM 1741 C C . ASP A 1 221 ? -8.483 -0.263 23.169 1.00 86.50 221 ASP A C 1
ATOM 1743 O O . ASP A 1 221 ? -8.272 -0.384 21.954 1.00 86.50 221 ASP A O 1
ATOM 1747 N N . ALA A 1 222 ? -7.502 -0.126 24.057 1.00 85.44 222 ALA A N 1
ATOM 1748 C CA . ALA A 1 222 ? -6.099 -0.353 23.775 1.00 85.44 222 ALA A CA 1
ATOM 1749 C C . ALA A 1 222 ? -5.742 -1.814 24.068 1.00 85.44 222 ALA A C 1
ATOM 1751 O O . ALA A 1 222 ? -6.211 -2.404 25.035 1.00 85.44 222 ALA A O 1
ATOM 1752 N N . ARG A 1 223 ? -4.920 -2.418 23.204 1.00 82.38 223 ARG A N 1
ATOM 1753 C CA . ARG A 1 223 ? -4.433 -3.790 23.388 1.00 82.38 223 ARG A CA 1
ATOM 1754 C C . ARG A 1 223 ? -2.946 -3.855 23.073 1.00 82.38 223 ARG A C 1
ATOM 1756 O O . ARG A 1 223 ? -2.567 -3.382 21.996 1.00 82.38 223 ARG A O 1
ATOM 1763 N N . PRO A 1 224 ? -2.119 -4.437 23.955 1.00 82.50 224 PRO A N 1
ATOM 1764 C CA . PRO A 1 224 ? -0.697 -4.590 23.689 1.00 82.50 224 PRO A CA 1
ATOM 1765 C C . PRO A 1 224 ? -0.447 -5.515 22.487 1.00 82.50 224 PRO A C 1
ATOM 1767 O O . PRO A 1 224 ? -1.210 -6.445 22.219 1.00 82.50 224 PRO A O 1
ATOM 1770 N N . GLY A 1 225 ? 0.632 -5.256 21.749 1.00 81.62 225 GLY A N 1
ATOM 1771 C CA . GLY A 1 225 ? 1.105 -6.084 20.639 1.00 81.62 225 GLY A CA 1
ATOM 1772 C C . GLY A 1 225 ? 2.364 -5.505 19.987 1.00 81.62 225 GLY A C 1
ATOM 1773 O O . GLY A 1 225 ? 2.814 -4.431 20.363 1.00 81.62 225 GLY A O 1
ATOM 1774 N N . GLU A 1 226 ? 2.918 -6.180 18.978 1.00 79.12 226 GLU A N 1
ATOM 1775 C CA . GLU A 1 226 ? 4.175 -5.766 18.312 1.00 79.12 226 GLU A CA 1
ATOM 1776 C C . GLU A 1 226 ? 4.117 -4.349 17.721 1.00 79.12 226 GLU A C 1
ATOM 1778 O O . GLU A 1 226 ? 5.077 -3.584 17.770 1.00 79.12 226 GLU A O 1
ATOM 1783 N N . HIS A 1 227 ? 2.943 -3.960 17.226 1.00 78.69 227 HIS A N 1
ATOM 1784 C CA . HIS A 1 227 ? 2.678 -2.619 16.708 1.00 78.69 227 HIS A CA 1
ATOM 1785 C C . HIS A 1 227 ? 2.829 -1.516 17.773 1.00 78.69 227 HIS A C 1
ATOM 1787 O O . HIS A 1 227 ? 2.912 -0.338 17.419 1.00 78.69 227 HIS A O 1
ATOM 1793 N N . CYS A 1 228 ? 2.852 -1.862 19.067 1.00 80.94 228 CYS A N 1
ATOM 1794 C CA . CYS A 1 228 ? 3.051 -0.899 20.139 1.00 80.94 228 CYS A CA 1
ATOM 1795 C C . CYS A 1 228 ? 4.414 -0.228 20.039 1.00 80.94 228 CYS A C 1
ATOM 1797 O O . CYS A 1 228 ? 4.436 0.968 20.282 1.00 80.94 228 CYS A O 1
ATOM 1799 N N . THR A 1 229 ? 5.487 -0.915 19.623 1.00 79.25 229 THR A N 1
ATOM 1800 C CA . THR A 1 229 ? 6.876 -0.400 19.566 1.00 79.25 229 THR A CA 1
ATOM 1801 C C . THR A 1 229 ? 7.032 0.871 18.735 1.00 79.25 229 THR A C 1
ATOM 1803 O O . THR A 1 229 ? 7.825 1.745 19.077 1.00 79.25 229 THR A O 1
ATOM 1806 N N . TYR A 1 230 ? 6.231 1.015 17.680 1.00 78.44 230 TYR A N 1
ATOM 1807 C CA . TYR A 1 230 ? 6.279 2.160 16.765 1.00 78.44 230 TYR A CA 1
ATOM 1808 C C . TYR A 1 230 ? 4.992 2.996 16.799 1.00 78.44 230 TYR A C 1
ATOM 1810 O O . TYR A 1 230 ? 4.760 3.832 15.925 1.00 78.44 230 TYR A O 1
ATOM 1818 N N . CYS A 1 231 ? 4.120 2.767 17.786 1.00 83.00 231 CYS A N 1
ATOM 1819 C CA . CYS A 1 231 ? 2.837 3.451 17.867 1.00 83.00 231 CYS A CA 1
ATOM 1820 C C . CYS A 1 231 ? 3.037 4.943 18.209 1.00 83.00 231 CYS A C 1
ATOM 1822 O O . CYS A 1 231 ? 3.539 5.272 19.285 1.00 83.00 231 CYS A O 1
ATOM 1824 N N . PRO A 1 232 ? 2.577 5.885 17.365 1.00 83.25 232 PRO A N 1
ATOM 1825 C CA . PRO A 1 232 ? 2.778 7.317 17.609 1.00 83.25 232 PRO A CA 1
ATOM 1826 C C . PRO A 1 232 ? 1.992 7.854 18.820 1.00 83.25 232 PRO A C 1
ATOM 1828 O O . PRO A 1 232 ? 2.219 8.985 19.263 1.00 83.25 232 PRO A O 1
ATOM 1831 N N . SER A 1 233 ? 1.069 7.052 19.355 1.00 86.69 233 SER A N 1
ATOM 1832 C CA . SER A 1 233 ? 0.202 7.389 20.486 1.00 86.69 233 SER A CA 1
ATOM 1833 C C . SER A 1 233 ? 0.656 6.763 21.816 1.00 86.69 233 SER A C 1
ATOM 1835 O O . SER A 1 233 ? -0.066 6.880 22.803 1.00 86.69 233 SER A O 1
ATOM 1837 N N . GLN A 1 234 ? 1.837 6.125 21.876 1.00 84.06 234 GLN A N 1
ATOM 1838 C CA . GLN A 1 234 ? 2.379 5.470 23.085 1.00 84.06 234 GLN A CA 1
ATOM 1839 C C . GLN A 1 234 ? 2.273 6.331 24.352 1.00 84.06 234 GLN A C 1
ATOM 1841 O O . GLN A 1 234 ? 1.809 5.852 25.379 1.00 84.06 234 GLN A O 1
ATOM 1846 N N . MET A 1 235 ? 2.637 7.617 24.271 1.00 81.75 235 MET A N 1
ATOM 1847 C CA . MET A 1 235 ? 2.639 8.541 25.419 1.00 81.75 235 MET A CA 1
ATOM 1848 C C . MET A 1 235 ? 1.252 8.815 26.027 1.00 81.75 235 MET A C 1
ATOM 1850 O O . MET A 1 235 ? 1.157 9.432 27.085 1.00 81.75 235 MET A O 1
ATOM 1854 N N . ARG A 1 236 ? 0.170 8.423 25.346 1.00 82.88 236 ARG A N 1
ATOM 1855 C CA . ARG A 1 236 ? -1.220 8.561 25.811 1.00 82.88 236 ARG A CA 1
ATOM 1856 C C . ARG A 1 236 ? -1.952 7.220 25.849 1.00 82.88 236 ARG A C 1
ATOM 1858 O O . ARG A 1 236 ? -3.169 7.204 26.001 1.00 82.88 236 ARG A O 1
ATOM 1865 N N . CYS A 1 237 ? -1.236 6.113 25.669 1.00 83.94 237 CYS A N 1
ATOM 1866 C CA . CYS A 1 237 ? -1.826 4.785 25.687 1.00 83.94 237 CYS A CA 1
ATOM 1867 C C . CYS A 1 237 ? -2.068 4.345 27.142 1.00 83.94 237 CYS A C 1
ATOM 1869 O O . CYS A 1 237 ? -1.100 4.307 27.903 1.00 83.94 237 CYS A O 1
ATOM 1871 N N . PRO A 1 238 ? -3.304 3.983 27.534 1.00 80.31 238 PRO A N 1
ATOM 1872 C CA . PRO A 1 238 ? -3.593 3.538 28.900 1.00 80.31 238 PRO A CA 1
ATOM 1873 C C . PRO A 1 238 ? -2.920 2.201 29.251 1.00 80.31 238 PRO A C 1
ATOM 1875 O O . PRO A 1 238 ? -2.585 1.975 30.403 1.00 80.31 238 PRO A O 1
ATOM 1878 N N . GLU A 1 239 ? -2.638 1.350 28.260 1.00 79.88 239 GLU A N 1
ATOM 1879 C CA . GLU A 1 239 ? -2.012 0.030 28.460 1.00 79.88 239 GLU A CA 1
ATOM 1880 C C . GLU A 1 239 ? -0.478 0.079 28.554 1.00 79.88 239 GLU A C 1
ATOM 1882 O O . GLU A 1 239 ? 0.159 -0.902 28.928 1.00 79.88 239 GLU A O 1
ATOM 1887 N N . ILE A 1 240 ? 0.145 1.213 28.212 1.00 67.75 240 ILE A N 1
ATOM 1888 C CA . ILE A 1 240 ? 1.595 1.420 28.350 1.00 67.75 240 ILE A CA 1
ATOM 1889 C C . ILE A 1 240 ? 1.814 2.354 29.548 1.00 67.75 240 ILE A C 1
ATOM 1891 O O . ILE A 1 240 ? 2.255 3.496 29.417 1.00 67.75 240 ILE A O 1
ATOM 1895 N N . VAL A 1 241 ? 1.454 1.883 30.745 1.00 47.59 241 VAL A N 1
ATOM 1896 C CA . VAL A 1 241 ? 1.731 2.597 32.000 1.00 47.59 241 VAL A CA 1
ATOM 1897 C C . VAL A 1 241 ? 3.214 2.428 32.341 1.00 47.59 241 VAL A C 1
ATOM 1899 O O . VAL A 1 241 ? 3.656 1.326 32.648 1.00 47.59 241 VAL A O 1
ATOM 19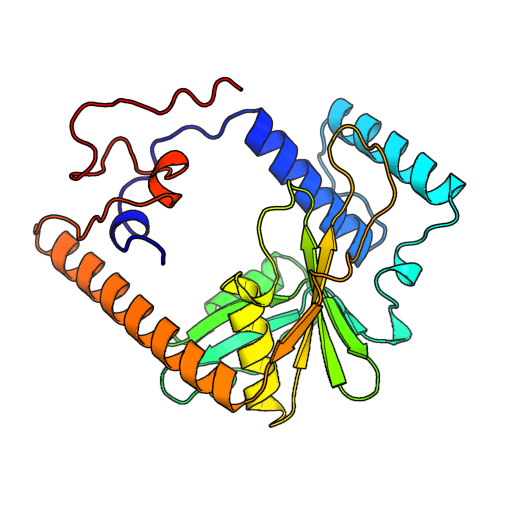02 N N . GLY A 1 242 ? 3.993 3.515 32.301 1.00 44.81 242 GLY A N 1
ATOM 1903 C CA . GLY A 1 242 ? 5.364 3.541 32.841 1.00 44.81 242 GLY A CA 1
ATOM 1904 C C . GLY A 1 242 ? 6.479 3.947 31.879 1.00 44.81 242 GLY A C 1
ATOM 1905 O O . GLY A 1 242 ? 7.626 4.015 32.306 1.00 44.81 242 GLY A O 1
ATOM 1906 N N . GLY A 1 243 ? 6.178 4.265 30.616 1.00 41.31 243 GLY A N 1
ATOM 1907 C CA . GLY A 1 243 ? 7.130 4.997 29.776 1.00 41.31 243 GLY A CA 1
ATOM 1908 C C . GLY A 1 243 ? 8.486 4.314 29.583 1.00 41.31 243 GLY A C 1
ATOM 1909 O O . GLY A 1 243 ? 9.485 5.012 29.428 1.00 41.31 243 GLY A O 1
ATOM 1910 N N . GLN A 1 244 ? 8.541 2.980 29.504 1.00 46.22 244 GLN A N 1
ATOM 1911 C CA . GLN A 1 244 ? 9.589 2.376 28.683 1.00 46.22 244 GLN A CA 1
ATOM 1912 C C . GLN A 1 244 ? 9.243 2.697 27.229 1.00 46.22 244 GLN A C 1
ATOM 1914 O O . GLN A 1 244 ? 8.697 1.882 26.489 1.00 46.22 244 GLN A O 1
ATOM 1919 N N . ALA A 1 245 ? 9.495 3.953 26.847 1.00 44.97 245 ALA A N 1
ATOM 1920 C CA . ALA A 1 245 ? 9.771 4.283 25.470 1.00 44.97 245 ALA A CA 1
ATOM 1921 C C . ALA A 1 245 ? 10.836 3.277 25.049 1.00 44.97 245 ALA A C 1
ATOM 1923 O O . ALA A 1 245 ? 11.918 3.244 25.637 1.00 44.97 245 ALA A O 1
ATOM 1924 N N . TYR A 1 246 ? 10.497 2.397 24.112 1.00 44.88 246 TYR A N 1
ATOM 1925 C CA . TYR A 1 246 ? 11.531 1.670 23.404 1.00 44.88 246 TYR A CA 1
ATOM 1926 C C . TYR A 1 246 ? 12.429 2.751 22.815 1.00 44.88 246 TYR A C 1
ATOM 1928 O O . TYR A 1 246 ? 11.978 3.537 21.981 1.00 44.88 246 TYR A O 1
ATOM 1936 N N . ASP A 1 247 ? 13.640 2.878 23.353 1.00 41.31 247 ASP A N 1
ATOM 1937 C CA . ASP A 1 247 ? 14.628 3.785 22.807 1.00 41.31 247 ASP A CA 1
ATOM 1938 C C . ASP A 1 247 ? 14.927 3.278 21.397 1.00 41.31 247 ASP A C 1
ATOM 1940 O O . ASP A 1 247 ? 15.515 2.217 21.211 1.00 41.31 247 ASP A O 1
ATOM 1944 N N . VAL A 1 248 ? 14.411 3.988 20.395 1.00 44.66 248 VAL A N 1
ATOM 1945 C CA . VAL A 1 248 ? 14.593 3.658 18.975 1.00 44.66 248 VAL A CA 1
ATOM 1946 C C . VAL A 1 248 ? 15.945 4.178 18.465 1.00 44.66 248 VAL A C 1
ATOM 1948 O O . VAL A 1 248 ? 16.104 4.425 17.271 1.00 44.66 248 VAL A O 1
ATOM 1951 N N . SER A 1 249 ? 16.919 4.374 19.361 1.00 38.06 249 SER A N 1
ATOM 1952 C CA . SER A 1 249 ? 18.297 4.753 19.052 1.00 38.06 249 SER A CA 1
ATOM 1953 C C . SER A 1 249 ? 19.113 3.588 18.460 1.00 38.06 249 SER A C 1
ATOM 1955 O O . SER A 1 249 ? 20.210 3.285 18.911 1.00 38.06 249 SER A O 1
ATOM 1957 N N . GLU A 1 250 ? 18.611 2.963 17.391 1.00 38.00 250 GLU A N 1
ATOM 1958 C CA . GLU A 1 250 ? 19.401 2.116 16.476 1.00 38.00 250 GLU A CA 1
ATOM 1959 C C . GLU A 1 250 ? 19.056 2.390 15.011 1.00 38.00 250 GLU A C 1
ATOM 1961 O O . GLU A 1 250 ? 17.883 2.699 14.687 1.00 38.00 250 GLU A O 1
#